Protein AF-0000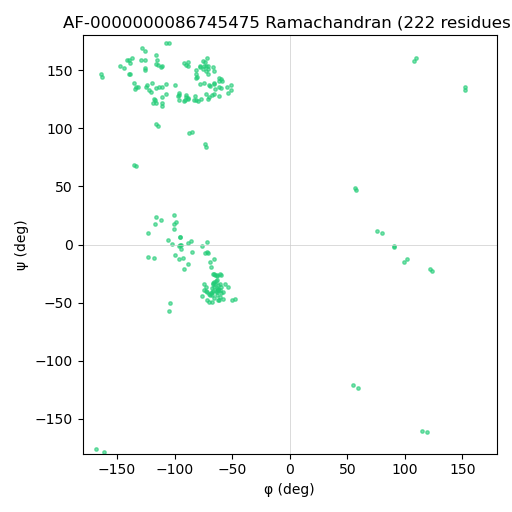000086745475 (afdb_homodimer)

Sequence (226 aa):
MAIFQRGDIVEACLNPVAGQELQGDKRPCLVISPYDFNKLGLTIIIPITQGGNYARFAGFAVTLMGTGTQTQGVLLANGIRSIDLNARQARKIEEAPTSVINEILAMVSSILEMAIFQRGDIVEACLNPVAGQELQGDKRPCLVISPYDFNKLGLTIIIPITQGGNYARFAGFAVTLMGTGTQTQGVLLANGIRSIDLNARQARKIEEAPTSVINEILAMVSSILE

InterPro domains:
  IPR003477 mRNA interferase PemK-like [PF02452] (5-111)
  IPR003477 mRNA interferase PemK-like [PTHR33988] (1-112)
  IPR011067 Plasmid maintenance toxin/Cell growth inhibitor [G3DSA:2.30.30.110] (4-112)

Radius of gyration: 16.24 Å; Cα contacts (8 Å, |Δi|>4): 527; chains: 2; bounding box: 36×47×37 Å

Organism: NCBI:txid471575

Nearest PDB structures (foldseek):
  1m1f-assembly1_A  TM=9.294E-01  e=1.805E-11  Escherichia coli
  1m1f-assembly1_B  TM=9.503E-01  e=3.388E-11  Escherichia coli
  2c06-assembly1_B  TM=8.508E-01  e=1.759E-09  Escherichia coli
  2c06-assembly1_A  TM=8.544E-01  e=7.793E-09  Escherichia coli
  5hkc-assembly1_B  TM=7.272E-01  e=1.769E-05  Mycobacterium tuberculosis CDC1551

Structure (mmCIF, N/CA/C/O backbone):
data_AF-0000000086745475-model_v1
#
loop_
_entity.id
_entity.type
_entity.pdbx_description
1 polymer 'Toxin ChpB'
#
loop_
_atom_site.group_PDB
_atom_site.id
_atom_site.type_symbol
_atom_site.label_atom_id
_atom_site.label_alt_id
_atom_site.label_comp_id
_atom_site.label_asym_id
_atom_site.label_entity_id
_atom_site.label_seq_id
_atom_site.pdbx_PDB_ins_code
_atom_site.Cartn_x
_atom_site.Cartn_y
_atom_site.Cartn_z
_atom_site.occupancy
_atom_site.B_iso_or_equiv
_atom_site.auth_seq_id
_atom_site.auth_comp_id
_atom_site.auth_asym_id
_atom_site.auth_atom_id
_atom_site.pdbx_PDB_model_num
ATOM 1 N N . MET A 1 1 ? -24.016 6.648 13.688 1 75.94 1 MET A N 1
ATOM 2 C CA . MET A 1 1 ? -22.578 6.559 13.398 1 75.94 1 MET A CA 1
ATOM 3 C C . MET A 1 1 ? -22.141 7.688 12.469 1 75.94 1 MET A C 1
ATOM 5 O O . MET A 1 1 ? -22.844 8.023 11.516 1 75.94 1 MET A O 1
ATOM 9 N N . ALA A 1 2 ? -21.125 8.406 12.945 1 88.88 2 ALA A N 1
ATOM 10 C CA . ALA A 1 2 ? -20.719 9.555 12.141 1 88.88 2 ALA A CA 1
ATOM 11 C C . ALA A 1 2 ? -20.25 9.117 10.75 1 88.88 2 ALA A C 1
ATOM 13 O O . ALA A 1 2 ? -19.672 8.039 10.594 1 88.88 2 ALA A O 1
ATOM 14 N N . ILE A 1 3 ? -20.625 10.016 9.828 1 96.44 3 ILE A N 1
ATOM 15 C CA . ILE A 1 3 ? -20.109 9.82 8.484 1 96.44 3 ILE A CA 1
ATOM 16 C C . ILE A 1 3 ? -19.109 10.922 8.148 1 96.44 3 ILE A C 1
ATOM 18 O O . ILE A 1 3 ? -19.469 12.102 8.102 1 96.44 3 ILE A O 1
ATOM 22 N N . PHE A 1 4 ? -17.922 10.453 7.887 1 98.19 4 PHE A N 1
ATOM 23 C CA . PHE A 1 4 ? -16.844 11.398 7.625 1 98.19 4 PHE A CA 1
ATOM 24 C C . PHE A 1 4 ? -16.781 11.758 6.145 1 98.19 4 PHE A C 1
ATOM 26 O O . PHE A 1 4 ? -17.266 11.008 5.301 1 98.19 4 PHE A O 1
ATOM 33 N N . GLN A 1 5 ? -16.219 13.008 5.922 1 97.88 5 GLN A N 1
ATOM 34 C CA . GLN A 1 5 ? -16.125 13.484 4.543 1 97.88 5 GLN A CA 1
ATOM 35 C C . GLN A 1 5 ? -14.672 13.617 4.102 1 97.88 5 GLN A C 1
ATOM 37 O O . GLN A 1 5 ? -13.781 13.836 4.93 1 97.88 5 GLN A O 1
ATOM 42 N N . ARG A 1 6 ? -14.562 13.508 2.785 1 98.81 6 ARG A N 1
ATOM 43 C CA . ARG A 1 6 ? -13.242 13.805 2.246 1 98.81 6 ARG A CA 1
ATOM 44 C C . ARG A 1 6 ? -12.734 15.148 2.748 1 98.81 6 ARG A C 1
ATOM 46 O O . ARG A 1 6 ? -13.453 16.156 2.705 1 98.81 6 ARG A O 1
ATOM 53 N N . GLY A 1 7 ? -11.516 15.156 3.182 1 98.88 7 GLY A N 1
ATOM 54 C CA . GLY A 1 7 ? -10.922 16.391 3.688 1 98.88 7 GLY A CA 1
ATOM 55 C C . GLY A 1 7 ? -10.945 16.484 5.203 1 98.88 7 GLY A C 1
ATOM 56 O O . GLY A 1 7 ? -10.25 17.312 5.789 1 98.88 7 GLY A O 1
ATOM 57 N N . ASP A 1 8 ? -11.742 15.633 5.871 1 98.88 8 ASP A N 1
ATOM 58 C CA . ASP A 1 8 ? -11.695 15.594 7.328 1 98.88 8 ASP A CA 1
ATOM 59 C C . ASP A 1 8 ? -10.344 15.078 7.82 1 98.88 8 ASP A C 1
ATOM 61 O O . ASP A 1 8 ? -9.836 14.07 7.312 1 98.88 8 ASP A O 1
ATOM 65 N N . ILE A 1 9 ? -9.766 15.82 8.727 1 98.88 9 ILE A N 1
ATOM 66 C CA . ILE A 1 9 ? -8.688 15.258 9.531 1 98.88 9 ILE A CA 1
ATOM 67 C C . ILE A 1 9 ? -9.266 14.664 10.812 1 98.88 9 ILE A C 1
ATOM 69 O O . ILE A 1 9 ? -9.945 15.344 11.57 1 98.88 9 ILE A O 1
ATOM 73 N N . VAL A 1 10 ? -8.969 13.414 10.984 1 98.81 10 VAL A N 1
ATOM 74 C CA . VAL A 1 10 ? -9.516 12.688 12.125 1 98.81 10 VAL A CA 1
ATOM 75 C C . VAL A 1 10 ? -8.375 12.055 12.922 1 98.81 10 VAL A C 1
ATOM 77 O O . VAL A 1 10 ? -7.289 11.812 12.391 1 98.81 10 VAL A O 1
ATOM 80 N N . GLU A 1 11 ? -8.656 11.906 14.242 1 98.44 11 GLU A N 1
ATOM 81 C CA . GLU A 1 11 ? -7.77 11.086 15.062 1 98.44 11 GLU A CA 1
ATOM 82 C C . GLU A 1 11 ? -8.312 9.672 15.211 1 98.44 11 GLU A C 1
ATOM 84 O O . GLU A 1 11 ? -9.477 9.484 15.562 1 98.44 11 GLU A O 1
ATOM 89 N N . ALA A 1 12 ? -7.496 8.727 14.914 1 97.94 12 ALA A N 1
ATOM 90 C CA . ALA A 1 12 ? -7.938 7.336 14.969 1 97.94 12 ALA A CA 1
ATOM 91 C C . ALA A 1 12 ? -6.816 6.426 15.469 1 97.94 12 ALA A C 1
ATOM 93 O O . ALA A 1 12 ? -5.637 6.734 15.289 1 97.94 12 ALA A O 1
ATOM 94 N N . CYS A 1 13 ? -7.273 5.305 16.109 1 98.31 13 CYS A N 1
ATOM 95 C CA . CYS A 1 13 ? -6.305 4.281 16.5 1 98.31 13 CYS A CA 1
ATOM 96 C C . CYS A 1 13 ? -5.969 3.379 15.312 1 98.31 13 CYS A C 1
ATOM 98 O O . CYS A 1 13 ? -6.859 2.758 14.734 1 98.31 13 CYS A O 1
ATOM 100 N N . LEU A 1 14 ? -4.684 3.305 15.016 1 97.5 14 LEU A N 1
ATOM 101 C CA . LEU A 1 14 ? -4.27 2.492 13.875 1 97.5 14 LEU A CA 1
ATOM 102 C C . LEU A 1 14 ? -3.697 1.156 14.344 1 97.5 14 LEU A C 1
ATOM 104 O O . LEU A 1 14 ? -3.41 0.28 13.523 1 97.5 14 LEU A O 1
ATOM 108 N N . ASN A 1 15 ? -3.656 0.909 15.609 1 96.81 15 ASN A N 1
ATOM 109 C CA . ASN A 1 15 ? -3.084 -0.308 16.172 1 96.81 15 ASN A CA 1
ATOM 110 C C . ASN A 1 15 ? -4.121 -1.423 16.281 1 96.81 15 ASN A C 1
ATOM 112 O O . ASN A 1 15 ? -5.32 -1.153 16.391 1 96.81 15 ASN A O 1
ATOM 116 N N . PRO A 1 16 ? -3.67 -2.619 16.328 1 96.12 16 PRO A N 1
ATOM 117 C CA . PRO A 1 16 ? -2.285 -3.041 16.109 1 96.12 16 PRO A CA 1
ATOM 118 C C . PRO A 1 16 ? -1.886 -3.008 14.633 1 96.12 16 PRO A C 1
ATOM 120 O O . PRO A 1 16 ? -2.752 -3.023 13.758 1 96.12 16 PRO A O 1
ATOM 123 N N . VAL A 1 17 ? -0.603 -2.838 14.312 1 95.75 17 VAL A N 1
ATOM 124 C CA . VAL A 1 17 ? -0.042 -2.887 12.969 1 95.75 17 VAL A CA 1
ATOM 125 C C . VAL A 1 17 ? 1.144 -3.85 12.938 1 95.75 17 VAL A C 1
ATOM 127 O O . VAL A 1 17 ? 1.572 -4.352 13.977 1 95.75 17 VAL A O 1
ATOM 130 N N . ALA A 1 18 ? 1.54 -4.105 11.828 1 97 18 ALA A N 1
ATOM 131 C CA . ALA A 1 18 ? 2.672 -5.008 11.641 1 97 18 ALA A CA 1
ATOM 132 C C . ALA A 1 18 ? 3.83 -4.305 10.938 1 97 18 ALA A C 1
ATOM 134 O O . ALA A 1 18 ? 3.619 -3.539 9.992 1 97 18 ALA A O 1
ATOM 135 N N . GLY A 1 19 ? 5.059 -4.594 11.422 1 96.06 19 GLY A N 1
ATOM 136 C CA . GLY A 1 19 ? 6.27 -4.133 10.758 1 96.06 19 GLY A CA 1
ATOM 137 C C . GLY A 1 19 ? 6.297 -2.631 10.539 1 96.06 19 GLY A C 1
ATOM 138 O O . GLY A 1 19 ? 6.121 -1.861 11.492 1 96.06 19 GLY A O 1
ATOM 139 N N . GLN A 1 20 ? 6.41 -2.256 9.297 1 94.31 20 GLN A N 1
ATOM 140 C CA . GLN A 1 20 ? 6.621 -0.853 8.953 1 94.31 20 GLN A CA 1
ATOM 141 C C . GLN A 1 20 ? 5.293 -0.12 8.797 1 94.31 20 GLN A C 1
ATOM 143 O O . GLN A 1 20 ? 5.262 1.041 8.383 1 94.31 20 GLN A O 1
ATOM 148 N N . GLU A 1 21 ? 4.207 -0.759 8.992 1 96.38 21 GLU A N 1
ATOM 149 C CA . GLU A 1 21 ? 2.91 -0.093 8.906 1 96.38 21 GLU A CA 1
ATOM 150 C C . GLU A 1 21 ? 2.811 1.061 9.898 1 96.38 21 GLU A C 1
ATOM 152 O O . GLU A 1 21 ? 3.316 0.967 11.016 1 96.38 21 GLU A O 1
ATOM 157 N N . LEU A 1 22 ? 2.221 2.084 9.477 1 94.06 22 LEU A N 1
ATOM 158 C CA . LEU A 1 22 ? 2.146 3.262 10.336 1 94.06 22 LEU A CA 1
ATOM 159 C C . LEU A 1 22 ? 1.206 3.021 11.508 1 94.06 22 LEU A C 1
ATOM 161 O O . LEU A 1 22 ? 0.041 2.666 11.312 1 94.06 22 LEU A O 1
ATOM 165 N N . GLN A 1 23 ? 1.712 3.219 12.633 1 94.56 23 GLN A N 1
ATOM 166 C CA . GLN A 1 23 ? 1.013 2.92 13.883 1 94.56 23 GLN A CA 1
ATOM 167 C C . GLN A 1 23 ? 0.524 4.195 14.562 1 94.56 23 GLN A C 1
ATOM 169 O O . GLN A 1 23 ? 0.822 5.301 14.102 1 94.56 23 GLN A O 1
ATOM 174 N N . GLY A 1 24 ? -0.215 3.988 15.609 1 95.69 24 GLY A N 1
ATOM 175 C CA . GLY A 1 24 ? -0.621 5.094 16.469 1 95.69 24 GLY A CA 1
ATOM 176 C C . GLY A 1 24 ? -1.934 4.844 17.188 1 95.69 24 GLY A C 1
ATOM 177 O O . GLY A 1 24 ? -2.908 4.402 16.562 1 95.69 24 GLY A O 1
ATOM 178 N N . ASP A 1 25 ? -1.942 5.148 18.406 1 95.94 25 ASP A N 1
ATOM 179 C CA . ASP A 1 25 ? -3.158 5.02 19.203 1 95.94 25 ASP A CA 1
ATOM 180 C C . ASP A 1 25 ? -4.156 6.125 18.875 1 95.94 25 ASP A C 1
ATOM 182 O O . ASP A 1 25 ? -5.363 5.891 18.844 1 95.94 25 ASP A O 1
ATOM 186 N N . LYS A 1 26 ? -3.611 7.254 18.688 1 96.25 26 LYS A N 1
ATOM 187 C CA . LYS A 1 26 ? -4.398 8.43 18.312 1 96.25 26 LYS A CA 1
ATOM 188 C C . LYS A 1 26 ? -3.729 9.195 17.188 1 96.25 26 LYS A C 1
ATOM 190 O O . LYS A 1 26 ? -3.377 10.367 17.344 1 96.25 26 LYS A O 1
ATOM 195 N N . ARG A 1 27 ? -3.701 8.594 16.047 1 97.31 27 ARG A N 1
ATOM 196 C CA . ARG A 1 27 ? -2.984 9.148 14.906 1 97.31 27 ARG A CA 1
ATOM 197 C C . ARG A 1 27 ? -3.893 10.055 14.078 1 97.31 27 ARG A C 1
ATOM 199 O O . ARG A 1 27 ? -4.992 9.648 13.688 1 97.31 27 ARG A O 1
ATOM 206 N N . PRO A 1 28 ? -3.461 11.281 13.828 1 98.38 28 PRO A N 1
ATOM 207 C CA . PRO A 1 28 ? -4.219 12.07 12.852 1 98.38 28 PRO A CA 1
ATOM 208 C C . PRO A 1 28 ? -4.137 11.492 11.445 1 98.38 28 PRO A C 1
ATOM 210 O O . PRO A 1 28 ? -3.068 11.047 11.016 1 98.38 28 PRO A O 1
ATOM 213 N N . CYS A 1 29 ? -5.23 11.477 10.773 1 98.81 29 CYS A N 1
ATOM 214 C CA . CYS A 1 29 ? -5.363 10.969 9.414 1 98.81 29 CYS A CA 1
ATOM 215 C C . CYS A 1 29 ? -6.258 11.883 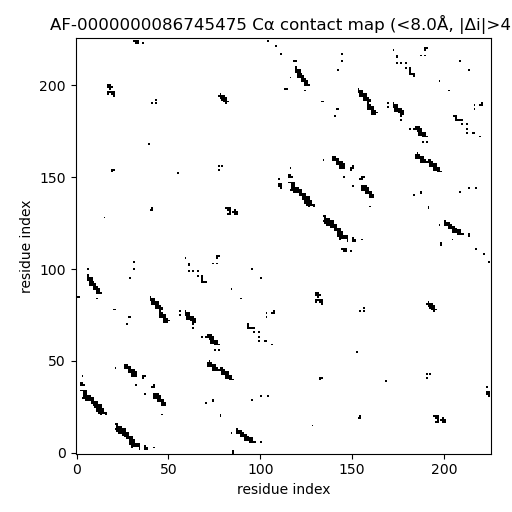8.578 1 98.81 29 CYS A C 1
ATOM 217 O O . CYS A 1 29 ? -7.191 12.492 9.102 1 98.81 29 CYS A O 1
ATOM 219 N N . LEU A 1 30 ? -5.953 11.969 7.352 1 98.94 30 LEU A N 1
ATOM 220 C CA . LEU A 1 30 ? -6.824 12.664 6.41 1 98.94 30 LEU A CA 1
ATOM 221 C C . LEU A 1 30 ? -7.742 11.68 5.688 1 98.94 30 LEU A C 1
ATOM 223 O O . LEU A 1 30 ? -7.27 10.703 5.109 1 98.94 30 LEU A O 1
ATOM 227 N N . VAL A 1 31 ? -8.969 11.938 5.797 1 98.94 31 VAL A N 1
ATOM 228 C CA . VAL A 1 31 ? -9.93 11.188 5 1 98.94 31 VAL A CA 1
ATOM 229 C C . VAL A 1 31 ? -9.844 11.617 3.537 1 98.94 31 VAL A C 1
ATOM 231 O O . VAL A 1 31 ? -10 12.797 3.221 1 98.94 31 VAL A O 1
ATOM 234 N N . ILE A 1 32 ? -9.727 10.586 2.627 1 98.94 32 ILE A N 1
ATOM 235 C CA . ILE A 1 32 ? -9.578 11.008 1.238 1 98.94 32 ILE A CA 1
ATOM 236 C C . ILE A 1 32 ? -10.688 10.391 0.391 1 98.94 32 ILE A C 1
ATOM 238 O O . ILE A 1 32 ? -10.867 10.758 -0.772 1 98.94 32 ILE A O 1
ATOM 242 N N . SER A 1 33 ? -11.438 9.461 0.937 1 98.69 33 SER A N 1
ATOM 243 C CA . SER A 1 33 ? -12.586 8.914 0.227 1 98.69 33 SER A CA 1
ATOM 244 C C . SER A 1 33 ? -13.805 9.828 0.36 1 98.69 33 SER A C 1
ATOM 246 O O . SER A 1 33 ? -13.969 10.508 1.375 1 98.69 33 SER A O 1
ATOM 248 N N . PRO A 1 34 ? -14.75 9.812 -0.773 1 98.31 34 PRO A N 1
ATOM 249 C CA . PRO A 1 34 ? -15.914 10.695 -0.735 1 98.31 34 PRO A CA 1
ATOM 250 C C . PRO A 1 34 ? -17 10.195 0.217 1 98.31 34 PRO A C 1
ATOM 252 O O . PRO A 1 34 ? -17.016 9.008 0.567 1 98.31 34 PRO A O 1
ATOM 255 N N . TYR A 1 35 ? -17.781 11.156 0.597 1 97.25 35 TYR A N 1
ATOM 256 C CA . TYR A 1 35 ? -18.875 10.922 1.536 1 97.25 35 TYR A CA 1
ATOM 257 C C . TYR A 1 35 ? -19.688 9.695 1.135 1 97.25 35 TYR A C 1
ATOM 259 O O . TYR A 1 35 ? -20 8.852 1.978 1 97.25 35 TYR A O 1
ATOM 267 N N . ASP A 1 36 ? -20.078 9.547 -0.163 1 95 36 ASP A N 1
ATOM 268 C CA . ASP A 1 36 ? -20.938 8.469 -0.626 1 95 36 ASP A CA 1
ATOM 269 C C . ASP A 1 36 ? -20.266 7.113 -0.465 1 95 36 ASP A C 1
ATOM 271 O O . ASP A 1 36 ? -20.938 6.098 -0.268 1 95 36 ASP A O 1
ATOM 275 N N . PHE A 1 37 ? -19.016 7.098 -0.482 1 96.38 37 PHE A N 1
ATOM 276 C CA . PHE A 1 37 ? -18.25 5.891 -0.169 1 96.38 37 PHE A CA 1
ATOM 277 C C . PHE A 1 37 ? -18.234 5.637 1.333 1 96.38 37 PHE A C 1
ATOM 279 O O . PHE A 1 37 ? -18.5 4.52 1.779 1 96.38 37 PHE A O 1
ATOM 286 N N . ASN A 1 38 ? -18.016 6.68 2.086 1 97.31 38 ASN A N 1
ATOM 287 C CA . ASN A 1 38 ? -17.797 6.578 3.525 1 97.31 38 ASN A CA 1
ATOM 288 C C . ASN A 1 38 ? -19.062 6.094 4.242 1 97.31 38 ASN A C 1
ATOM 290 O O . ASN A 1 38 ? -18.969 5.426 5.273 1 97.31 38 ASN A O 1
ATOM 294 N N . LYS A 1 39 ? -20.109 6.465 3.73 1 94.94 39 LYS A N 1
ATOM 295 C CA . LYS A 1 39 ? -21.359 6.121 4.387 1 94.94 39 LYS A CA 1
ATOM 296 C C . LYS A 1 39 ? -21.594 4.613 4.371 1 94.94 39 LYS A C 1
ATOM 298 O O . LYS A 1 39 ? -22.469 4.105 5.078 1 94.94 39 LYS A O 1
ATOM 303 N N . LEU A 1 40 ? -20.812 3.965 3.596 1 93.5 40 LEU A N 1
ATOM 304 C CA . LEU A 1 40 ? -20.969 2.516 3.52 1 93.5 40 LEU A CA 1
ATOM 305 C C . LEU A 1 40 ? -20.203 1.83 4.648 1 93.5 40 LEU A C 1
ATOM 307 O O . LEU A 1 40 ? -20.297 0.613 4.82 1 93.5 40 LEU A O 1
ATOM 311 N N . GLY A 1 41 ? -19.406 2.545 5.449 1 94.12 41 GLY A N 1
ATOM 312 C CA . GLY A 1 41 ? -18.891 1.997 6.695 1 94.12 41 GLY A CA 1
ATOM 313 C C . GLY A 1 41 ? -17.375 1.999 6.762 1 94.12 41 GLY A C 1
ATOM 314 O O . GLY A 1 41 ? -16.797 1.931 7.848 1 94.12 41 GLY A O 1
ATOM 315 N N . LEU A 1 42 ? -16.766 2.068 5.562 1 96.69 42 LEU A N 1
ATOM 316 C CA . LEU A 1 42 ? -15.32 2.189 5.512 1 96.69 42 LEU A CA 1
ATOM 317 C C . LEU A 1 42 ? -14.906 3.559 4.98 1 96.69 42 LEU A C 1
ATOM 319 O O . LEU A 1 42 ? -15.68 4.219 4.289 1 96.69 42 LEU A O 1
ATOM 323 N N . THR A 1 43 ? -13.703 3.971 5.422 1 98.5 43 THR A N 1
ATOM 324 C CA . THR A 1 43 ? -13.117 5.223 4.957 1 98.5 43 THR A CA 1
ATOM 325 C C . THR A 1 43 ? -11.656 5.023 4.566 1 98.5 43 THR A C 1
ATOM 327 O O . THR A 1 43 ? -10.906 4.336 5.27 1 98.5 43 THR A O 1
ATOM 330 N N . ILE A 1 44 ? -11.273 5.598 3.43 1 98.88 44 ILE A N 1
ATOM 331 C CA . ILE A 1 44 ? -9.867 5.57 3.037 1 98.88 44 ILE A CA 1
ATOM 332 C C . ILE A 1 44 ? -9.148 6.793 3.604 1 98.88 44 ILE A C 1
ATOM 334 O O . ILE A 1 44 ? -9.586 7.926 3.396 1 98.88 44 ILE A O 1
ATOM 338 N N . ILE A 1 45 ? -8.039 6.508 4.277 1 98.94 45 ILE A N 1
ATOM 339 C CA . ILE A 1 45 ? -7.348 7.59 4.973 1 98.94 45 ILE A CA 1
ATOM 340 C C . ILE A 1 45 ? -5.867 7.578 4.602 1 98.94 45 ILE A C 1
ATOM 342 O O . ILE A 1 45 ? -5.363 6.59 4.062 1 98.94 45 ILE A O 1
ATOM 346 N N . ILE A 1 46 ? -5.266 8.688 4.793 1 98.88 46 ILE A N 1
ATOM 347 C CA . ILE A 1 46 ? -3.818 8.852 4.785 1 98.88 46 ILE A CA 1
ATOM 348 C C . ILE A 1 46 ? -3.338 9.305 6.16 1 98.88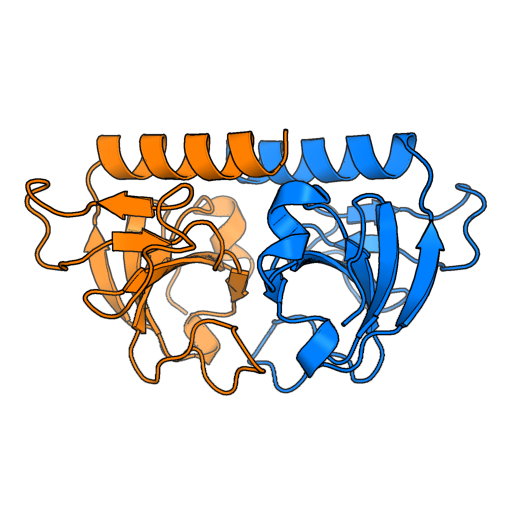 46 ILE A C 1
ATOM 350 O O . ILE A 1 46 ? -3.783 10.336 6.672 1 98.88 46 ILE A O 1
ATOM 354 N N . PRO A 1 47 ? -2.396 8.578 6.82 1 98.19 47 PRO A N 1
ATOM 355 C CA . PRO A 1 47 ? -1.9 9 8.133 1 98.19 47 PRO A CA 1
ATOM 356 C C . PRO A 1 47 ? -1.013 10.242 8.062 1 98.19 47 PRO A C 1
ATOM 358 O O . PRO A 1 47 ? -0.378 10.492 7.031 1 98.19 47 PRO A O 1
ATOM 361 N N . ILE A 1 48 ? -1.101 11.023 9.07 1 97.31 48 ILE A N 1
ATOM 362 C CA . ILE A 1 48 ? -0.253 12.203 9.234 1 97.31 48 ILE A CA 1
ATOM 363 C C . ILE A 1 48 ? 0.773 11.945 10.336 1 97.31 48 ILE A C 1
ATOM 365 O O . ILE A 1 48 ? 0.428 11.453 11.414 1 97.31 48 ILE A O 1
ATOM 369 N N . THR A 1 49 ? 2.012 12.164 10.141 1 93.75 49 THR A N 1
ATOM 370 C CA . THR A 1 49 ? 3.068 11.984 11.133 1 93.75 49 THR A CA 1
ATOM 371 C C . THR A 1 49 ? 3.836 13.289 11.344 1 93.75 49 THR A C 1
ATOM 373 O O . THR A 1 49 ? 3.936 14.109 10.43 1 93.75 49 THR A O 1
ATOM 376 N N . GLN A 1 50 ? 4.098 13.719 12.406 1 84.5 50 GLN A N 1
ATOM 377 C CA . GLN A 1 50 ? 4.887 14.898 12.742 1 84.5 50 GLN A CA 1
ATOM 378 C C . GLN A 1 50 ? 6.355 14.539 12.945 1 84.5 50 GLN A C 1
ATOM 380 O O . GLN A 1 50 ? 7.219 15.422 12.984 1 84.5 50 GLN A O 1
ATOM 385 N N . GLY A 1 51 ? 6.438 13.312 13.195 1 68.56 51 GLY A N 1
ATOM 386 C CA . GLY A 1 51 ? 7.797 12.938 13.555 1 68.56 51 GLY A CA 1
ATOM 387 C C . GLY A 1 51 ? 8.25 11.641 12.898 1 68.56 51 GLY A C 1
ATOM 388 O O . GLY A 1 51 ? 7.516 11.062 12.094 1 68.56 51 GLY A O 1
ATOM 389 N N . GLY A 1 52 ? 9.438 11.555 12.891 1 62.19 52 GLY A N 1
ATOM 390 C CA . GLY A 1 52 ? 10.109 10.336 12.469 1 62.19 52 GLY A CA 1
ATOM 391 C C . GLY A 1 52 ? 10.789 10.469 11.125 1 62.19 52 GLY A C 1
ATOM 392 O O . GLY A 1 52 ? 10.641 11.477 10.438 1 62.19 52 GLY A O 1
ATOM 393 N N . ASN A 1 53 ? 11.727 9.602 10.945 1 62.19 53 ASN A N 1
ATOM 394 C CA . ASN A 1 53 ? 12.477 9.531 9.695 1 62.19 53 ASN A CA 1
ATOM 395 C C . ASN A 1 53 ? 11.633 8.93 8.57 1 62.19 53 ASN A C 1
ATOM 397 O O . ASN A 1 53 ? 11.422 7.719 8.516 1 62.19 53 ASN A O 1
ATOM 401 N N . TYR A 1 54 ? 10.914 10.062 8.008 1 69.69 54 TYR A N 1
ATOM 402 C CA . TYR A 1 54 ? 10.195 9.586 6.828 1 69.69 54 TYR A CA 1
ATOM 403 C C . TYR A 1 54 ? 10.938 9.961 5.547 1 69.69 54 TYR A C 1
ATOM 405 O O . TYR A 1 54 ? 10.336 10.031 4.473 1 69.69 54 TYR A O 1
ATOM 413 N N . ALA A 1 55 ? 12.148 10.102 5.75 1 70.69 55 ALA A N 1
ATOM 414 C CA . ALA A 1 55 ? 12.953 10.484 4.598 1 70.69 55 ALA A CA 1
ATOM 415 C C . ALA A 1 55 ? 12.852 9.445 3.484 1 70.69 55 ALA A C 1
ATOM 417 O O . ALA A 1 55 ? 12.812 9.797 2.303 1 70.69 55 ALA A O 1
ATOM 418 N N . ARG A 1 56 ? 12.789 8.375 3.975 1 72.38 56 ARG A N 1
ATOM 419 C CA . ARG A 1 56 ? 12.75 7.316 2.967 1 72.38 56 ARG A CA 1
ATOM 420 C C . ARG A 1 56 ? 11.438 7.348 2.193 1 72.38 56 ARG A C 1
ATOM 422 O O . ARG A 1 56 ? 11.336 6.777 1.104 1 72.38 56 ARG A O 1
ATOM 429 N N . PHE A 1 57 ? 10.453 8.023 2.848 1 79.5 57 PHE A N 1
ATOM 430 C CA . PHE A 1 57 ? 9.148 8.078 2.207 1 79.5 57 PHE A CA 1
ATOM 431 C C . PHE A 1 57 ? 8.828 9.5 1.754 1 79.5 57 PHE A C 1
ATOM 433 O O . PHE A 1 57 ? 7.656 9.836 1.551 1 79.5 57 PHE A O 1
ATOM 440 N N . ALA A 1 58 ? 9.93 10.336 1.604 1 77.88 58 ALA A N 1
ATOM 441 C CA . ALA A 1 58 ? 9.75 11.742 1.25 1 77.88 58 ALA A CA 1
ATOM 442 C C . ALA A 1 58 ? 9.039 11.883 -0.095 1 77.88 58 ALA A C 1
ATOM 444 O O . ALA A 1 58 ? 8.281 12.828 -0.31 1 77.88 58 ALA A O 1
ATOM 445 N N . GLY A 1 59 ? 9.219 10.867 -0.879 1 89.25 59 GLY A N 1
ATOM 446 C CA . GLY A 1 59 ? 8.602 10.922 -2.195 1 89.25 59 GLY A CA 1
ATOM 447 C C . GLY A 1 59 ? 7.105 10.664 -2.162 1 89.25 59 GLY A C 1
ATOM 448 O O . GLY A 1 59 ? 6.418 10.852 -3.168 1 89.25 59 GLY A O 1
ATOM 449 N N . PHE A 1 60 ? 6.633 10.422 -0.974 1 93.62 60 PHE A N 1
ATOM 450 C CA . PHE A 1 60 ? 5.215 10.117 -0.82 1 93.62 60 PHE A CA 1
ATOM 451 C C . PHE A 1 60 ? 4.559 11.094 0.151 1 93.62 60 PHE A C 1
ATOM 453 O O . PHE A 1 60 ? 3.438 10.859 0.607 1 93.62 60 PHE A O 1
ATOM 460 N N . ALA A 1 61 ? 5.34 12.156 0.516 1 94 61 ALA A N 1
ATOM 461 C CA . ALA A 1 61 ? 4.898 13.031 1.598 1 94 61 ALA A CA 1
ATOM 462 C C . ALA A 1 61 ? 4.262 14.305 1.047 1 94 61 ALA A C 1
ATOM 464 O O . ALA A 1 61 ? 4.727 14.859 0.046 1 94 61 ALA A O 1
ATOM 465 N N . VAL A 1 62 ? 3.121 14.75 1.631 1 96.56 62 VAL A N 1
ATOM 466 C CA . VAL A 1 62 ? 2.539 16.078 1.445 1 96.56 62 VAL A CA 1
ATOM 467 C C . VAL A 1 62 ? 2.541 16.828 2.773 1 96.56 62 VAL A C 1
ATOM 469 O O . VAL A 1 62 ? 1.958 16.375 3.758 1 96.56 62 VAL A O 1
ATOM 472 N N . THR A 1 63 ? 3.186 17.938 2.752 1 94.5 63 THR A N 1
ATOM 473 C CA . THR A 1 63 ? 3.379 18.672 4 1 94.5 63 THR A CA 1
ATOM 474 C C . THR A 1 63 ? 2.131 19.469 4.359 1 94.5 63 THR A C 1
ATOM 476 O O . THR A 1 63 ? 1.457 20.016 3.475 1 94.5 63 THR A O 1
ATOM 479 N N . LEU A 1 64 ? 1.867 19.531 5.68 1 97.19 64 LEU A N 1
ATOM 480 C CA . LEU A 1 64 ? 0.812 20.406 6.18 1 97.19 64 LEU A CA 1
ATOM 481 C C . LEU A 1 64 ? 1.384 21.75 6.609 1 97.19 64 LEU A C 1
ATOM 483 O O . LEU A 1 64 ? 0.635 22.656 6.992 1 97.19 64 LEU A O 1
ATOM 487 N N . MET A 1 65 ? 2.703 21.797 6.504 1 93.19 65 MET A N 1
ATOM 488 C CA . MET A 1 65 ? 3.332 23.047 6.918 1 93.19 65 MET A CA 1
ATOM 489 C C . MET A 1 65 ? 2.85 24.219 6.055 1 93.19 65 MET A C 1
ATOM 491 O O . MET A 1 65 ? 2.836 24.109 4.828 1 93.19 65 MET A O 1
ATOM 495 N N . GLY A 1 66 ? 2.416 25.219 6.785 1 94.94 66 GLY A N 1
ATOM 496 C CA . GLY A 1 66 ? 2.033 26.438 6.098 1 94.94 66 GLY A CA 1
ATOM 497 C C . GLY A 1 66 ? 0.643 26.375 5.492 1 94.94 66 GLY A C 1
ATOM 498 O O . GLY A 1 66 ? 0.256 27.25 4.715 1 94.94 66 GLY A O 1
ATOM 499 N N . THR A 1 67 ? -0.05 25.375 5.824 1 97.06 67 THR A N 1
ATOM 500 C CA . THR A 1 67 ? -1.366 25.234 5.215 1 97.06 67 THR A CA 1
ATOM 501 C C . THR A 1 67 ? -2.443 25.875 6.086 1 97.06 67 THR A C 1
ATOM 503 O O . THR A 1 67 ? -3.576 26.062 5.641 1 97.06 67 THR A O 1
ATOM 506 N N . GLY A 1 68 ? -2.049 26.203 7.281 1 96.88 68 GLY A N 1
ATOM 507 C CA . GLY A 1 68 ? -2.996 26.812 8.195 1 96.88 68 GLY A CA 1
ATOM 508 C C . GLY A 1 68 ? -3.738 25.797 9.047 1 96.88 68 GLY A C 1
ATOM 509 O O . GLY A 1 68 ? -4.555 26.172 9.898 1 96.88 68 GLY A O 1
ATOM 510 N N . THR A 1 69 ? -3.521 24.547 8.891 1 97.69 69 THR A N 1
ATOM 511 C CA . THR A 1 69 ? -4.156 23.531 9.719 1 97.69 69 THR A CA 1
ATOM 512 C C . THR A 1 69 ? -3.592 23.547 11.141 1 97.69 69 THR A C 1
ATOM 514 O O . THR A 1 69 ? -2.434 23.922 11.344 1 97.69 69 THR A O 1
ATOM 517 N N . GLN A 1 70 ? -4.414 23.172 11.984 1 97.06 70 GLN A N 1
ATOM 518 C CA . GLN A 1 70 ? -3.949 22.938 13.352 1 97.06 70 GLN A CA 1
ATOM 519 C C . GLN A 1 70 ? -3.018 21.734 13.414 1 97.06 70 GLN A C 1
ATOM 521 O O . GLN A 1 70 ? -1.969 21.781 14.062 1 97.06 70 GLN A O 1
ATOM 526 N N . THR A 1 71 ? -3.559 20.734 12.812 1 97.31 71 THR A N 1
ATOM 527 C CA . THR A 1 71 ? -2.713 19.547 12.711 1 97.31 71 THR A CA 1
ATOM 528 C C . THR A 1 71 ? -1.428 19.875 11.953 1 97.31 71 THR A C 1
ATOM 530 O O . THR A 1 71 ? -1.462 20.547 10.922 1 97.31 71 THR A O 1
ATOM 533 N N . GLN A 1 72 ? -0.267 19.375 12.555 1 94.88 72 GLN A N 1
ATOM 534 C CA . GLN A 1 72 ? 1.03 19.578 11.914 1 94.88 72 GLN A CA 1
ATOM 535 C C . GLN A 1 72 ? 1.643 18.234 11.492 1 94.88 72 GLN A C 1
ATOM 537 O O . GLN A 1 72 ? 1.237 17.188 11.977 1 94.88 72 GLN A O 1
ATOM 542 N N . GLY A 1 73 ? 2.555 18.453 10.523 1 94.69 73 GLY A N 1
ATOM 543 C CA . GLY A 1 73 ? 3.256 17.281 10.039 1 94.69 73 GLY A CA 1
ATOM 544 C C . GLY A 1 73 ? 3.043 17.016 8.562 1 94.69 73 GLY A C 1
ATOM 545 O O . GLY A 1 73 ? 2.859 17.953 7.781 1 94.69 73 GLY A O 1
ATOM 546 N N . VAL A 1 74 ? 3.35 15.766 8.219 1 96 74 VAL A N 1
ATOM 547 C CA . VAL A 1 74 ? 3.258 15.406 6.809 1 96 74 VAL A CA 1
ATOM 548 C C . VAL A 1 74 ? 2.334 14.203 6.641 1 96 74 VAL A C 1
ATOM 550 O O . VAL A 1 74 ? 2.34 13.289 7.469 1 96 74 VAL A O 1
ATOM 553 N N . LEU A 1 75 ? 1.486 14.344 5.578 1 97.62 75 LEU A N 1
ATOM 554 C CA . LEU A 1 75 ? 0.768 13.164 5.109 1 97.62 75 LEU A CA 1
ATOM 555 C C . LEU A 1 75 ? 1.72 12.18 4.434 1 97.62 75 LEU A C 1
ATOM 557 O O . LEU A 1 75 ? 2.596 12.586 3.668 1 97.62 75 LEU A O 1
ATOM 561 N N . LEU A 1 76 ? 1.525 10.938 4.742 1 97.19 76 LEU A N 1
ATOM 562 C CA . LEU A 1 76 ? 2.293 9.898 4.066 1 97.19 76 LEU A CA 1
ATOM 563 C C . LEU A 1 76 ? 1.377 8.992 3.25 1 97.19 76 LEU A C 1
ATOM 565 O O . LEU A 1 76 ? 0.749 8.078 3.795 1 97.19 76 LEU A O 1
ATOM 569 N N . ALA A 1 77 ? 1.427 9.227 1.919 1 97.88 77 ALA A N 1
ATOM 570 C CA . ALA A 1 77 ? 0.543 8.523 0.994 1 97.88 77 ALA A CA 1
ATOM 571 C C . ALA A 1 77 ? 0.817 7.02 1.011 1 97.88 77 ALA A C 1
ATOM 573 O O . ALA A 1 77 ? -0.08 6.215 0.745 1 97.88 77 ALA A O 1
ATOM 574 N N . ASN A 1 78 ? 2.029 6.699 1.351 1 96.69 78 ASN A N 1
ATOM 575 C CA . ASN A 1 78 ? 2.381 5.281 1.35 1 96.69 78 ASN A CA 1
ATOM 576 C C . ASN A 1 78 ? 1.705 4.535 2.498 1 96.69 78 ASN A C 1
ATOM 578 O O . ASN A 1 78 ? 1.726 3.305 2.541 1 96.69 78 ASN A O 1
ATOM 582 N N . GLY A 1 79 ? 1.034 5.176 3.414 1 97.62 79 GLY A N 1
ATOM 583 C CA . GLY A 1 79 ? 0.306 4.566 4.516 1 97.62 79 GLY A CA 1
ATOM 584 C C . GLY A 1 79 ? -1.188 4.48 4.266 1 97.62 79 GLY A C 1
ATOM 585 O O . GLY A 1 79 ? -1.969 4.289 5.199 1 97.62 79 GLY A O 1
ATOM 586 N N . ILE A 1 80 ? -1.625 4.699 3.043 1 98.88 80 ILE A N 1
ATOM 587 C CA . ILE A 1 80 ? -3.037 4.691 2.674 1 98.88 80 ILE A CA 1
ATOM 588 C C . ILE A 1 80 ? -3.697 3.414 3.184 1 98.88 80 ILE A C 1
ATOM 590 O O . ILE A 1 80 ? -3.148 2.32 3.027 1 98.88 80 ILE A O 1
ATOM 594 N N . ARG A 1 81 ? -4.863 3.539 3.715 1 98.38 81 ARG A N 1
ATOM 595 C CA . ARG A 1 81 ? -5.574 2.324 4.098 1 98.38 81 ARG A CA 1
ATOM 596 C C . ARG A 1 81 ? -7.055 2.605 4.332 1 98.38 81 ARG A C 1
ATOM 598 O O . ARG A 1 81 ? -7.418 3.686 4.801 1 98.38 81 ARG A O 1
ATOM 605 N N . SER A 1 82 ? -7.898 1.661 4.023 1 98.62 82 SER A N 1
ATOM 606 C CA . SER A 1 82 ? -9.328 1.65 4.336 1 98.62 82 SER A CA 1
ATOM 607 C C . SER A 1 82 ? -9.578 1.152 5.754 1 98.62 82 SER A C 1
ATOM 609 O O . SER A 1 82 ? -9.148 0.056 6.117 1 98.62 82 SER A O 1
ATOM 611 N N . ILE A 1 83 ? -10.273 1.975 6.535 1 98.38 83 ILE A N 1
ATOM 612 C CA . ILE A 1 83 ? -10.516 1.558 7.914 1 98.38 83 ILE A CA 1
ATOM 613 C C . ILE A 1 83 ? -11.938 1.921 8.328 1 98.38 83 ILE A C 1
ATOM 615 O O . ILE A 1 83 ? -12.578 2.756 7.688 1 98.38 83 ILE A O 1
ATOM 619 N N . ASP A 1 84 ? -12.391 1.209 9.367 1 98.06 84 ASP A N 1
ATOM 620 C CA . ASP A 1 84 ? -13.656 1.549 10.008 1 98.06 84 ASP A CA 1
ATOM 621 C C . ASP A 1 84 ? -13.453 2.592 11.102 1 98.06 84 ASP A C 1
ATOM 623 O O . ASP A 1 84 ? -13.172 2.244 12.25 1 98.06 84 ASP A O 1
ATOM 627 N N . LEU A 1 85 ? -13.664 3.809 10.734 1 98.31 85 LEU A N 1
ATOM 628 C CA . LEU A 1 85 ? -13.383 4.902 11.656 1 98.31 85 LEU A CA 1
ATOM 629 C C . LEU A 1 85 ? -14.312 4.855 12.859 1 98.31 85 LEU A C 1
ATOM 631 O O . LEU A 1 85 ? -13.914 5.219 13.969 1 98.31 85 LEU A O 1
ATOM 635 N N . ASN A 1 86 ? -15.508 4.387 12.625 1 97.75 86 ASN A N 1
ATOM 636 C CA . ASN A 1 86 ? -16.438 4.285 13.75 1 97.75 86 ASN A CA 1
ATOM 637 C C . ASN A 1 86 ? -16 3.193 14.734 1 97.75 86 ASN A C 1
ATOM 639 O O . ASN A 1 86 ? -15.992 3.414 15.945 1 97.75 86 ASN A O 1
ATOM 643 N N . ALA A 1 87 ? -15.617 2.127 14.219 1 97.69 87 ALA A N 1
ATOM 644 C CA . ALA A 1 87 ? -15.148 1.037 15.078 1 97.69 87 ALA A CA 1
ATOM 645 C C . ALA A 1 87 ? -13.859 1.418 15.797 1 97.69 87 ALA A C 1
ATOM 647 O O . ALA A 1 87 ? -13.586 0.937 16.891 1 97.69 87 ALA A O 1
ATOM 648 N N . ARG A 1 88 ? -13.172 2.281 15.211 1 97.38 88 ARG A N 1
ATOM 649 C CA . ARG A 1 88 ? -11.914 2.715 15.805 1 97.38 88 ARG A CA 1
ATOM 650 C C . ARG A 1 88 ? -12.102 3.984 16.625 1 97.38 88 ARG A C 1
ATOM 652 O O . ARG A 1 88 ? -11.125 4.637 17 1 97.38 88 ARG A O 1
ATOM 659 N N . GLN A 1 89 ? -13.297 4.383 16.766 1 95.75 89 GLN A N 1
ATOM 660 C CA . GLN A 1 89 ? -13.68 5.496 17.625 1 95.75 89 GLN A CA 1
ATOM 661 C C . GLN A 1 89 ? -12.945 6.773 17.234 1 95.75 89 GLN A C 1
ATOM 663 O O . GLN A 1 89 ? -12.398 7.473 18.094 1 95.75 89 GLN A O 1
ATOM 668 N N . ALA A 1 90 ? -12.992 6.949 15.977 1 98.19 90 ALA A N 1
ATOM 669 C CA . ALA A 1 90 ? -12.305 8.117 15.445 1 98.19 90 ALA A CA 1
ATOM 670 C C . ALA A 1 90 ? -13.062 9.398 15.789 1 98.19 90 ALA A C 1
ATOM 672 O O . ALA A 1 90 ? -14.281 9.383 15.953 1 98.19 90 ALA A O 1
ATOM 673 N N . ARG A 1 91 ? -12.305 10.508 15.859 1 97.94 91 ARG A N 1
ATOM 674 C CA . ARG A 1 91 ? -12.859 11.836 16.094 1 97.94 91 ARG A CA 1
ATOM 675 C C . ARG A 1 91 ? -12.32 12.852 15.102 1 97.94 91 ARG A C 1
ATOM 677 O O . ARG A 1 91 ? -11.109 12.914 14.859 1 97.94 91 ARG A O 1
ATOM 684 N N . LYS A 1 92 ? -13.203 13.617 14.633 1 98.25 92 LYS A N 1
ATOM 685 C CA . LYS A 1 92 ? -12.781 14.656 13.703 1 98.25 92 LYS A CA 1
ATOM 686 C C . LYS A 1 92 ? -12.078 15.797 14.438 1 98.25 92 LYS A C 1
ATOM 688 O O . LYS A 1 92 ? -12.547 16.25 15.484 1 98.25 92 LYS A O 1
ATOM 693 N N . ILE A 1 93 ? -11.062 16.219 13.82 1 98.44 93 ILE A N 1
ATOM 694 C CA . ILE A 1 93 ? -10.281 17.328 14.375 1 98.44 93 ILE A CA 1
ATOM 695 C C . ILE A 1 93 ? -10.57 18.609 13.594 1 98.44 93 ILE A C 1
ATOM 697 O O . ILE A 1 93 ? -10.93 19.625 14.18 1 98.44 93 ILE A O 1
ATOM 701 N N . GLU A 1 94 ? -10.352 18.531 12.367 1 98.75 94 GLU A N 1
ATOM 702 C CA . GLU A 1 94 ? -10.539 19.672 11.469 1 98.75 94 GLU A CA 1
ATOM 703 C C . GLU A 1 94 ? -10.656 19.219 10.016 1 98.75 94 GLU A C 1
ATOM 705 O O . GLU A 1 94 ? -10.781 18.031 9.742 1 98.75 94 GLU A O 1
ATOM 710 N N . GLU A 1 95 ? -10.797 20.266 9.125 1 98.69 95 GLU A N 1
ATOM 711 C CA . GLU A 1 95 ? -10.828 20 7.691 1 98.69 95 GLU A CA 1
ATOM 712 C C . GLU A 1 95 ? -9.57 20.531 7 1 98.69 95 GLU A C 1
ATOM 714 O O . GLU A 1 95 ? -9.117 21.641 7.293 1 98.69 95 GLU A O 1
ATOM 719 N N . ALA A 1 96 ? -9.055 19.75 6.176 1 98.75 96 ALA A N 1
ATOM 720 C CA . ALA A 1 96 ? -7.875 20.156 5.418 1 98.75 96 ALA A CA 1
ATOM 721 C C . ALA A 1 96 ? -8.258 21.094 4.273 1 98.75 96 ALA A C 1
ATOM 723 O O . ALA A 1 96 ? -9.367 21 3.742 1 98.75 96 ALA A O 1
ATOM 724 N N . PRO A 1 97 ? -7.332 21.938 3.865 1 98.5 97 PRO A N 1
ATOM 725 C CA . PRO A 1 97 ? -7.586 22.75 2.666 1 98.5 97 PRO A CA 1
ATOM 726 C C . PRO A 1 97 ? -7.66 21.906 1.396 1 98.5 97 PRO A C 1
ATOM 728 O O . PRO A 1 97 ? -7 20.875 1.296 1 98.5 97 PRO A O 1
ATOM 731 N N . THR A 1 98 ? -8.391 22.406 0.449 1 98.31 98 THR A N 1
ATOM 732 C CA . THR A 1 98 ? -8.617 21.688 -0.808 1 98.31 98 THR A CA 1
ATOM 733 C C . THR A 1 98 ? -7.293 21.438 -1.528 1 98.31 98 THR A C 1
ATOM 735 O O . THR A 1 98 ? -7.129 20.406 -2.18 1 98.31 98 THR A O 1
ATOM 738 N N . SER A 1 99 ? -6.348 22.391 -1.399 1 98.44 99 SER A N 1
ATOM 739 C CA . SER A 1 99 ? -5.059 22.219 -2.064 1 98.44 99 SER A CA 1
ATOM 740 C C . SER A 1 99 ? -4.324 21 -1.541 1 98.44 99 SER A C 1
ATOM 742 O O . SER A 1 99 ? -3.686 20.266 -2.311 1 98.44 99 SER A O 1
ATOM 744 N N . VAL A 1 100 ? -4.496 20.75 -0.257 1 98.75 100 VAL A N 1
ATOM 745 C CA . VAL A 1 100 ? -3.857 19.594 0.352 1 98.75 100 VAL A CA 1
ATOM 746 C C . VAL A 1 100 ? -4.543 18.312 -0.126 1 98.75 100 VAL A C 1
ATOM 748 O O . VAL A 1 100 ? -3.879 17.344 -0.487 1 98.75 100 VAL A O 1
ATOM 751 N N . ILE A 1 101 ? -5.781 18.375 -0.192 1 98.81 101 ILE A N 1
ATOM 752 C CA . ILE A 1 101 ? -6.566 17.219 -0.618 1 98.81 101 ILE A CA 1
ATOM 753 C C . ILE A 1 101 ? -6.211 16.844 -2.057 1 98.81 101 ILE A C 1
ATOM 755 O O . ILE A 1 101 ? -5.934 15.688 -2.357 1 98.81 101 ILE A O 1
ATOM 759 N N . ASN A 1 102 ? -6.18 17.844 -2.914 1 98.62 102 ASN A N 1
ATOM 760 C CA . ASN A 1 102 ? -5.855 17.609 -4.316 1 98.62 102 ASN A CA 1
ATOM 761 C C . ASN A 1 102 ? -4.441 17.062 -4.48 1 98.62 102 ASN A C 1
ATOM 763 O O . ASN A 1 102 ? -4.207 16.156 -5.297 1 98.62 102 ASN A O 1
ATOM 767 N N . GLU A 1 103 ? -3.578 17.609 -3.662 1 98.56 103 GLU A N 1
ATOM 768 C CA . GLU A 1 103 ? -2.188 17.188 -3.771 1 98.56 103 GLU A CA 1
ATOM 769 C C . GLU A 1 103 ? -2.018 15.727 -3.342 1 98.56 103 GLU A C 1
ATOM 771 O O . GLU A 1 103 ? -1.333 14.953 -4.012 1 98.56 103 GLU A O 1
ATOM 776 N N . ILE A 1 104 ? -2.705 15.352 -2.293 1 98.81 104 ILE A N 1
ATOM 777 C CA . ILE A 1 104 ? -2.527 13.992 -1.791 1 98.81 104 ILE A CA 1
ATOM 778 C C . ILE A 1 104 ? -3.229 13 -2.721 1 98.81 104 ILE A C 1
ATOM 780 O O . ILE A 1 104 ? -2.742 11.891 -2.932 1 98.81 104 ILE A O 1
ATOM 784 N N . LEU A 1 105 ? -4.332 13.406 -3.293 1 98.75 105 LEU A N 1
ATOM 785 C CA . LEU A 1 105 ? -5.008 12.523 -4.242 1 98.75 105 LEU A CA 1
ATOM 786 C C . LEU A 1 105 ? -4.156 12.328 -5.492 1 98.75 105 LEU A C 1
ATOM 788 O O . LEU A 1 105 ? -4.078 11.211 -6.02 1 98.75 105 LEU A O 1
ATOM 792 N N . ALA A 1 106 ? -3.531 13.367 -5.941 1 98.38 106 ALA A N 1
ATOM 793 C CA . ALA A 1 106 ? -2.633 13.258 -7.09 1 98.38 106 ALA A CA 1
ATOM 794 C C . ALA A 1 106 ? -1.439 12.359 -6.77 1 98.38 106 ALA A C 1
ATOM 796 O O . ALA A 1 106 ? -0.991 11.586 -7.617 1 98.38 106 ALA A O 1
ATOM 797 N N . MET A 1 107 ? -0.967 12.547 -5.535 1 97.94 107 MET A N 1
ATOM 798 C CA . MET A 1 107 ? 0.165 11.727 -5.113 1 97.94 107 MET A CA 1
ATOM 799 C C . MET A 1 107 ? -0.215 10.242 -5.086 1 97.94 107 MET A C 1
ATOM 801 O O . MET A 1 107 ? 0.537 9.398 -5.574 1 97.94 107 MET A O 1
ATOM 805 N N . VAL A 1 108 ? -1.374 9.852 -4.57 1 98.44 108 VAL A N 1
ATOM 806 C CA . VAL A 1 108 ? -1.857 8.477 -4.547 1 98.44 108 VAL A CA 1
ATOM 807 C C . VAL A 1 108 ? -2 7.953 -5.973 1 98.44 108 VAL A C 1
ATOM 809 O O . VAL A 1 108 ? -1.577 6.832 -6.273 1 98.44 108 VAL A O 1
ATOM 812 N N . SER A 1 109 ? -2.6 8.82 -6.828 1 98.06 109 SER A N 1
ATOM 813 C CA . SER A 1 109 ? -2.764 8.43 -8.227 1 98.06 109 SER A CA 1
ATOM 814 C C . SER A 1 109 ? -1.416 8.148 -8.883 1 98.06 109 SER A C 1
ATOM 816 O O . SER A 1 109 ? -1.273 7.172 -9.625 1 98.06 109 SER A O 1
ATOM 818 N N . SER A 1 110 ? -0.37 9.008 -8.594 1 97.06 110 SER A N 1
ATOM 819 C CA . SER A 1 110 ? 0.958 8.859 -9.172 1 97.06 110 SER A CA 1
ATOM 820 C C . SER A 1 110 ? 1.626 7.57 -8.703 1 97.06 110 SER A C 1
ATOM 822 O O . SER A 1 110 ? 2.334 6.914 -9.469 1 97.06 110 SER A O 1
ATOM 824 N N . ILE A 1 111 ? 1.351 7.16 -7.445 1 97.38 111 ILE A N 1
ATOM 825 C CA . ILE A 1 111 ? 1.928 5.934 -6.906 1 97.38 111 ILE A CA 1
ATOM 826 C C . ILE A 1 111 ? 1.385 4.727 -7.672 1 97.38 111 ILE A C 1
ATOM 828 O O . ILE A 1 111 ? 2.131 3.797 -7.984 1 97.38 111 ILE A O 1
ATOM 832 N N . LEU A 1 112 ? 0.125 4.789 -8.047 1 97.81 112 LEU A N 1
ATOM 833 C CA . LEU A 1 112 ? -0.544 3.615 -8.602 1 97.81 112 LEU A CA 1
ATOM 834 C C . LEU A 1 112 ? -0.517 3.637 -10.125 1 97.81 112 LEU A C 1
ATOM 836 O O . LEU A 1 112 ? -1.076 2.75 -10.773 1 97.81 112 LEU A O 1
ATOM 840 N N . GLU A 1 113 ? 0.071 4.719 -10.703 1 93.44 113 GLU A N 1
ATOM 841 C CA . GLU A 1 113 ? 0.197 4.793 -12.156 1 93.44 113 GLU A CA 1
ATOM 842 C C . GLU A 1 113 ? 1.209 3.775 -12.672 1 93.44 113 GLU A C 1
ATOM 844 O O . GLU A 1 113 ? 2.191 3.467 -11.992 1 93.44 113 GLU A O 1
ATOM 849 N N . MET B 1 1 ? 14.281 -10.148 2.102 1 76.38 1 MET B N 1
ATOM 850 C CA . MET B 1 1 ? 12.836 -9.977 2.174 1 76.38 1 MET B CA 1
ATOM 851 C C . MET B 1 1 ? 12.227 -9.875 0.777 1 76.38 1 MET B C 1
ATOM 853 O O . MET B 1 1 ? 12.797 -9.234 -0.108 1 76.38 1 MET B O 1
ATOM 857 N N . ALA B 1 2 ? 11.266 -10.688 0.521 1 89.25 2 ALA B N 1
ATOM 858 C CA . ALA B 1 2 ? 10.711 -10.695 -0.829 1 89.25 2 ALA B CA 1
ATOM 859 C C . ALA B 1 2 ? 10.141 -9.328 -1.195 1 89.25 2 ALA B C 1
ATOM 861 O O . ALA B 1 2 ? 9.625 -8.617 -0.333 1 89.25 2 ALA B O 1
ATOM 862 N N . ILE B 1 3 ? 10.367 -9.055 -2.441 1 96.31 3 ILE B N 1
ATOM 863 C CA . ILE B 1 3 ? 9.719 -7.855 -2.965 1 96.31 3 ILE B CA 1
ATOM 864 C C . ILE B 1 3 ? 8.633 -8.25 -3.965 1 96.31 3 ILE B C 1
ATOM 866 O O . ILE B 1 3 ? 8.93 -8.844 -5.004 1 96.31 3 ILE B O 1
ATOM 870 N N . PHE B 1 4 ? 7.484 -7.84 -3.678 1 98.19 4 PHE B N 1
ATOM 871 C CA . PHE B 1 4 ? 6.328 -8.203 -4.488 1 98.19 4 PHE B CA 1
ATOM 872 C C . PHE B 1 4 ? 6.098 -7.184 -5.594 1 98.19 4 PHE B C 1
ATOM 874 O O . PHE B 1 4 ? 6.555 -6.043 -5.5 1 98.19 4 PHE B O 1
ATOM 881 N N . GLN B 1 5 ? 5.465 -7.703 -6.602 1 97.81 5 GLN B N 1
ATOM 882 C CA . GLN B 1 5 ? 5.215 -6.836 -7.746 1 97.81 5 GLN B CA 1
ATOM 883 C C . GLN B 1 5 ? 3.717 -6.621 -7.953 1 97.81 5 GLN B C 1
ATOM 885 O O . GLN B 1 5 ? 2.904 -7.469 -7.582 1 97.81 5 GLN B O 1
ATOM 890 N N . ARG B 1 6 ? 3.473 -5.465 -8.617 1 98.81 6 ARG B N 1
ATOM 891 C CA . ARG B 1 6 ? 2.084 -5.254 -9.016 1 98.81 6 ARG B CA 1
ATOM 892 C C . ARG B 1 6 ? 1.554 -6.445 -9.805 1 98.81 6 ARG B C 1
ATOM 894 O O . ARG B 1 6 ? 2.207 -6.918 -10.734 1 98.81 6 ARG B O 1
ATOM 901 N N . GLY B 1 7 ? 0.463 -6.871 -9.398 1 98.88 7 GLY B N 1
ATOM 902 C CA . GLY B 1 7 ? -0.151 -8 -10.078 1 98.88 7 GLY B CA 1
ATOM 903 C C . GLY B 1 7 ? 0.022 -9.312 -9.336 1 98.88 7 GLY B C 1
ATOM 904 O O . GLY B 1 7 ? -0.658 -10.297 -9.641 1 98.88 7 GLY B O 1
ATOM 905 N N . ASP B 1 8 ? 0.871 -9.391 -8.336 1 98.88 8 ASP B N 1
ATOM 906 C CA . ASP B 1 8 ? 0.97 -10.578 -7.496 1 98.88 8 ASP B CA 1
ATOM 907 C C . ASP B 1 8 ? -0.293 -10.766 -6.66 1 98.88 8 ASP B C 1
ATOM 909 O O . ASP B 1 8 ? -0.795 -9.812 -6.059 1 98.88 8 ASP B O 1
ATOM 913 N N . ILE B 1 9 ? -0.784 -11.914 -6.762 1 98.88 9 ILE B N 1
ATOM 914 C CA . ILE B 1 9 ? -1.74 -12.328 -5.738 1 98.88 9 ILE B CA 1
ATOM 915 C C . ILE B 1 9 ? -1.007 -13.031 -4.598 1 98.88 9 ILE B C 1
ATOM 917 O O . ILE B 1 9 ? -0.298 -14.016 -4.82 1 98.88 9 ILE B O 1
ATOM 921 N N . VAL B 1 10 ? -1.165 -12.555 -3.369 1 98.75 10 VAL B N 1
ATOM 922 C CA . VAL B 1 10 ? -0.461 -13.062 -2.197 1 98.75 10 VAL B CA 1
ATOM 923 C C . VAL B 1 10 ? -1.469 -13.438 -1.113 1 98.75 10 VAL B C 1
ATOM 925 O O . VAL B 1 10 ? -2.594 -12.938 -1.1 1 98.75 10 VAL B O 1
ATOM 928 N N . GLU B 1 11 ? -1.122 -14.367 -0.343 1 98.38 11 GLU B N 1
ATOM 929 C CA . GLU B 1 11 ? -1.873 -14.641 0.879 1 98.38 11 GLU B CA 1
ATOM 930 C C . GLU B 1 11 ? -1.237 -13.953 2.084 1 98.38 11 GLU B C 1
ATOM 932 O O . GLU B 1 11 ? -0.035 -14.094 2.32 1 98.38 11 GLU B O 1
ATOM 937 N N . ALA B 1 12 ? -2.029 -13.258 2.855 1 97.94 12 ALA B N 1
ATOM 938 C CA . ALA B 1 12 ? -1.511 -12.508 3.998 1 97.94 12 ALA B CA 1
ATOM 939 C C . ALA B 1 12 ? -2.529 -12.469 5.133 1 97.94 12 ALA B C 1
ATOM 941 O O . ALA B 1 12 ? -3.736 -12.555 4.898 1 97.94 12 ALA B O 1
ATOM 942 N N . CYS B 1 13 ? -2.008 -12.336 6.297 1 98.25 13 CYS B N 1
ATOM 943 C CA . CYS B 1 13 ? -2.875 -12.125 7.449 1 98.25 13 CYS B CA 1
ATOM 944 C C . CYS B 1 13 ? -3.271 -10.656 7.57 1 98.25 13 CYS B C 1
ATOM 946 O O . CYS B 1 13 ? -2.41 -9.781 7.676 1 98.25 13 CYS B O 1
ATOM 948 N N . LEU B 1 14 ? -4.59 -10.477 7.672 1 97.5 14 LEU B N 1
ATOM 949 C CA . LEU B 1 14 ? -5.07 -9.102 7.758 1 97.5 14 LEU B CA 1
ATOM 950 C C . LEU B 1 14 ? -5.52 -8.773 9.18 1 97.5 14 LEU B C 1
ATOM 952 O O . LEU B 1 14 ? -5.848 -7.621 9.477 1 97.5 14 LEU B O 1
ATOM 956 N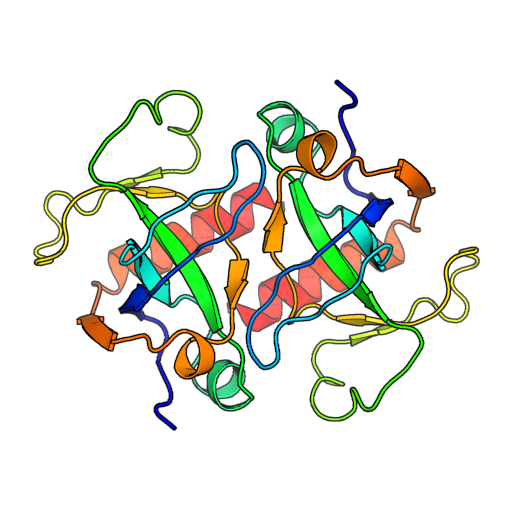 N . ASN B 1 15 ? -5.32 -9.719 10.047 1 96.88 15 ASN B N 1
ATOM 957 C CA . ASN B 1 15 ? -5.766 -9.523 11.422 1 96.88 15 ASN B CA 1
ATOM 958 C C . ASN B 1 15 ? -4.664 -8.922 12.289 1 96.88 15 ASN B C 1
ATOM 960 O O . ASN B 1 15 ? -3.479 -9.102 12.008 1 96.88 15 ASN B O 1
ATOM 964 N N . PRO B 1 16 ? -5.172 -8.281 13.359 1 95.56 16 PRO B N 1
ATOM 965 C CA . PRO B 1 16 ? -6.547 -7.934 13.727 1 95.56 16 PRO B CA 1
ATOM 966 C C . PRO B 1 16 ? -7.094 -6.758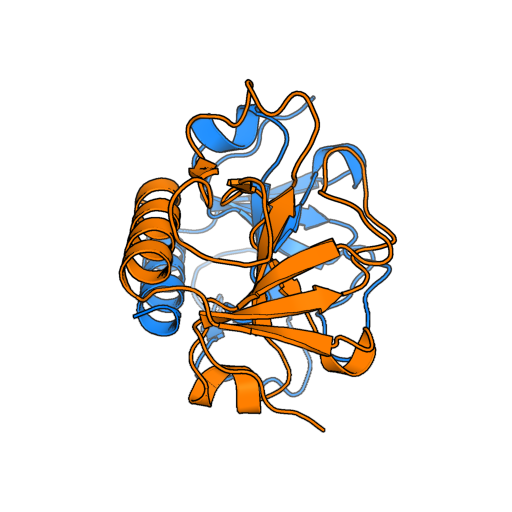 12.922 1 95.56 16 PRO B C 1
ATOM 968 O O . PRO B 1 16 ? -6.32 -5.977 12.359 1 95.56 16 PRO B O 1
ATOM 971 N N . VAL B 1 17 ? -8.312 -6.75 12.742 1 95.5 17 VAL B N 1
ATOM 972 C CA . VAL B 1 17 ? -9.016 -5.645 12.102 1 95.5 17 VAL B CA 1
ATOM 973 C C . VAL B 1 17 ? -10.148 -5.156 13.008 1 95.5 17 VAL B C 1
ATOM 975 O O . VAL B 1 17 ? -10.438 -5.773 14.031 1 95.5 17 VAL B O 1
ATOM 978 N N . ALA B 1 18 ? -10.703 -3.98 12.688 1 96.5 18 ALA B N 1
ATOM 979 C CA . ALA B 1 18 ? -11.797 -3.391 13.453 1 96.5 18 ALA B CA 1
ATOM 980 C C . ALA B 1 18 ? -13.062 -3.273 12.602 1 96.5 18 ALA B C 1
ATOM 982 O O . ALA B 1 18 ? -12.992 -2.91 11.422 1 96.5 18 ALA B O 1
ATOM 983 N N . GLY B 1 19 ? -14.141 -3.668 13.203 1 95.94 19 GLY B N 1
ATOM 984 C CA . GLY B 1 19 ? -15.438 -3.445 12.586 1 95.94 19 GLY B CA 1
ATOM 985 C C . GLY B 1 19 ? -15.578 -4.105 11.227 1 95.94 19 GLY B C 1
ATOM 986 O O . GLY B 1 19 ? -15.336 -5.309 11.094 1 95.94 19 GLY B O 1
ATOM 987 N N . GLN B 1 20 ? -15.883 -3.27 10.281 1 94.19 20 GLN B N 1
ATOM 988 C CA . GLN B 1 20 ? -16.203 -3.773 8.953 1 94.19 20 GLN B CA 1
ATOM 989 C C . GLN B 1 20 ? -14.938 -3.977 8.125 1 94.19 20 GLN B C 1
ATOM 991 O O . GLN B 1 20 ? -15.008 -4.277 6.93 1 94.19 20 GLN B O 1
ATOM 996 N N . GLU B 1 21 ? -13.773 -3.766 8.648 1 96.12 21 GLU B N 1
ATOM 997 C CA . GLU B 1 21 ? -12.523 -3.988 7.918 1 96.12 21 GLU B CA 1
ATOM 998 C C . GLU B 1 21 ? -12.383 -5.449 7.5 1 96.12 21 GLU B C 1
ATOM 1000 O O . GLU B 1 21 ? -12.766 -6.352 8.242 1 96.12 21 GLU B O 1
ATOM 1005 N N . LEU B 1 22 ? -11.883 -5.543 6.344 1 94.12 22 LEU B N 1
ATOM 1006 C CA . LEU B 1 22 ? -11.781 -6.902 5.828 1 94.12 22 LEU B CA 1
ATOM 1007 C C . LEU B 1 22 ? -10.719 -7.695 6.578 1 94.12 22 LEU B C 1
ATOM 1009 O O . LEU B 1 22 ? -9.562 -7.273 6.652 1 94.12 22 LEU B O 1
ATOM 1013 N N . GLN B 1 23 ? -11.125 -8.82 7.062 1 94.31 23 GLN B N 1
ATOM 1014 C CA . GLN B 1 23 ? -10.281 -9.641 7.926 1 94.31 23 GLN B CA 1
ATOM 1015 C C . GLN B 1 23 ? -9.797 -10.891 7.195 1 94.31 23 GLN B C 1
ATOM 1017 O O . GLN B 1 23 ? -10.203 -11.148 6.059 1 94.31 23 GLN B O 1
ATOM 1022 N N . GLY B 1 24 ? -8.953 -11.57 7.871 1 95.44 24 GLY B N 1
ATOM 1023 C CA . GLY B 1 24 ? -8.531 -12.875 7.379 1 95.44 24 GLY B CA 1
ATOM 1024 C C . GLY B 1 24 ? -7.141 -13.266 7.84 1 95.44 24 GLY B C 1
ATOM 1025 O O . GLY B 1 24 ? -6.207 -12.461 7.758 1 95.44 24 GLY B O 1
ATOM 1026 N N . ASP B 1 25 ? -7.051 -14.438 8.297 1 96 25 ASP B N 1
ATOM 1027 C CA . ASP B 1 25 ? -5.754 -14.953 8.727 1 96 25 ASP B CA 1
ATOM 1028 C C . ASP B 1 25 ? -4.859 -15.25 7.523 1 96 25 ASP B C 1
ATOM 1030 O O . ASP B 1 25 ? -3.646 -15.023 7.574 1 96 25 ASP B O 1
ATOM 1034 N N . LYS B 1 26 ? -5.418 -15.766 6.543 1 95.94 26 LYS B N 1
ATOM 1035 C CA . LYS B 1 26 ? -4.742 -16.062 5.285 1 95.94 26 LYS B CA 1
ATOM 1036 C C . LYS B 1 26 ? -5.566 -15.602 4.09 1 95.94 26 LYS B C 1
ATOM 1038 O O . LYS B 1 26 ? -5.973 -16.406 3.252 1 95.94 26 LYS B O 1
ATOM 1043 N N . ARG B 1 27 ? -5.684 -14.297 4 1 97.38 27 ARG B N 1
ATOM 1044 C CA . ARG B 1 27 ? -6.535 -13.695 2.98 1 97.38 27 ARG B CA 1
ATOM 1045 C C . ARG B 1 27 ? -5.766 -13.469 1.683 1 97.38 27 ARG B C 1
ATOM 1047 O O . ARG B 1 27 ? -4.695 -12.867 1.688 1 97.38 27 ARG B O 1
ATOM 1054 N N . PRO B 1 28 ? -6.332 -14.016 0.569 1 98.31 28 PRO B N 1
ATOM 1055 C CA . PRO B 1 28 ? -5.723 -13.594 -0.697 1 98.31 28 PRO B CA 1
ATOM 1056 C C . PRO B 1 28 ? -5.922 -12.109 -0.986 1 98.31 28 PRO B C 1
ATOM 1058 O O . PRO B 1 28 ? -7.004 -11.57 -0.744 1 98.31 28 PRO B O 1
ATOM 1061 N N . CYS B 1 29 ? -4.855 -11.469 -1.494 1 98.81 29 CYS B N 1
ATOM 1062 C CA . CYS B 1 29 ? -4.84 -10.055 -1.839 1 98.81 29 CYS B CA 1
ATOM 1063 C C . CYS B 1 29 ? -4.094 -9.82 -3.146 1 98.81 29 CYS B C 1
ATOM 1065 O O . CYS B 1 29 ? -3.143 -10.531 -3.461 1 98.81 29 CYS B O 1
ATOM 1067 N N . LEU B 1 30 ? -4.539 -8.906 -3.795 1 98.94 30 LEU B N 1
ATOM 1068 C CA . LEU B 1 30 ? -3.812 -8.469 -4.984 1 98.94 30 LEU B CA 1
ATOM 1069 C C . LEU B 1 30 ? -2.914 -7.277 -4.664 1 98.94 30 LEU B C 1
ATOM 1071 O O . LEU B 1 30 ? -3.377 -6.273 -4.117 1 98.94 30 LEU B O 1
ATOM 1075 N N . VAL B 1 31 ? -1.627 -7.402 -5.051 1 98.94 31 VAL B N 1
ATOM 1076 C CA . VAL B 1 31 ? -0.712 -6.27 -4.965 1 98.94 31 VAL B CA 1
ATOM 1077 C C . VAL B 1 31 ? -0.974 -5.305 -6.121 1 98.94 31 VAL B C 1
ATOM 1079 O O . VAL B 1 31 ? -0.909 -5.695 -7.289 1 98.94 31 VAL B O 1
ATOM 1082 N N . ILE B 1 32 ? -1.217 -4.004 -5.754 1 98.94 32 ILE B N 1
ATOM 1083 C CA . ILE B 1 32 ? -1.529 -3.094 -6.852 1 98.94 32 ILE B CA 1
ATOM 1084 C C . ILE B 1 32 ? -0.469 -1.997 -6.93 1 98.94 32 ILE B C 1
ATOM 1086 O O . ILE B 1 32 ? -0.435 -1.226 -7.895 1 98.94 32 ILE B O 1
ATOM 1090 N N . SER B 1 33 ? 0.451 -1.813 -5.934 1 98.62 33 SER B N 1
ATOM 1091 C CA . SER B 1 33 ? 1.544 -0.849 -5.996 1 98.62 33 SER B CA 1
ATOM 1092 C C . SER B 1 33 ? 2.717 -1.396 -6.805 1 98.62 33 SER B C 1
ATOM 1094 O O . SER B 1 33 ? 2.953 -2.605 -6.824 1 98.62 33 SER B O 1
ATOM 1096 N N . PRO B 1 34 ? 3.451 -0.536 -7.527 1 98.25 34 PRO B N 1
ATOM 1097 C CA . PRO B 1 34 ? 4.57 -0.99 -8.359 1 98.25 34 PRO B CA 1
ATOM 1098 C C . PRO B 1 34 ? 5.773 -1.436 -7.535 1 98.25 34 PRO B C 1
ATOM 1100 O O . PRO B 1 34 ? 5.898 -1.063 -6.363 1 98.25 34 PRO B O 1
ATOM 1103 N N . TYR B 1 35 ? 6.598 -2.207 -8.203 1 97.12 35 TYR B N 1
ATOM 1104 C CA . TYR B 1 35 ? 7.797 -2.795 -7.617 1 97.12 35 TYR B CA 1
ATOM 1105 C C . TYR B 1 35 ? 8.633 -1.737 -6.906 1 97.12 35 TYR B C 1
ATOM 1107 O O . TYR B 1 35 ? 9.086 -1.952 -5.781 1 97.12 35 TYR B O 1
ATOM 1115 N N . ASP B 1 36 ? 8.875 -0.599 -7.555 1 95.19 36 ASP B N 1
ATOM 1116 C CA . ASP B 1 36 ? 9.742 0.431 -6.996 1 95.19 36 ASP B CA 1
ATOM 1117 C C . ASP B 1 36 ? 9.164 1.007 -5.707 1 95.19 36 ASP B C 1
ATOM 1119 O O . ASP B 1 36 ? 9.898 1.437 -4.824 1 95.19 36 ASP B O 1
ATOM 1123 N N . PHE B 1 37 ? 7.938 1.044 -5.594 1 96.19 37 PHE B N 1
ATOM 1124 C CA . PHE B 1 37 ? 7.277 1.409 -4.348 1 96.19 37 PHE B CA 1
ATOM 1125 C C . PHE B 1 37 ? 7.426 0.303 -3.309 1 96.19 37 PHE B C 1
ATOM 1127 O O . PHE B 1 37 ? 7.797 0.566 -2.164 1 96.19 37 PHE B O 1
ATOM 1134 N N . ASN B 1 38 ? 7.164 -1.026 -3.672 1 97.38 38 ASN B N 1
ATOM 1135 C CA . ASN B 1 38 ? 7.102 -2.178 -2.777 1 97.38 38 ASN B CA 1
ATOM 1136 C C . ASN B 1 38 ? 8.445 -2.438 -2.102 1 97.38 38 ASN B C 1
ATOM 1138 O O . ASN B 1 38 ? 8.492 -2.928 -0.973 1 97.38 38 ASN B O 1
ATOM 1142 N N . LYS B 1 39 ? 9.531 -1.91 -2.984 1 93.5 39 LYS B N 1
ATOM 1143 C CA . LYS B 1 39 ? 10.875 -2.188 -2.473 1 93.5 39 LYS B CA 1
ATOM 1144 C C . LYS B 1 39 ? 11.188 -1.326 -1.253 1 93.5 39 LYS B C 1
ATOM 1146 O O . LYS B 1 39 ? 12.156 -1.585 -0.536 1 93.5 39 LYS B O 1
ATOM 1151 N N . LEU B 1 40 ? 10.281 -0.573 -0.863 1 93.44 40 LEU B N 1
ATOM 1152 C CA . LEU B 1 40 ? 10.5 0.305 0.281 1 93.44 40 LEU B CA 1
ATOM 1153 C C . LEU B 1 40 ? 9.898 -0.29 1.548 1 93.44 40 LEU B C 1
ATOM 1155 O O . LEU B 1 40 ? 10.086 0.248 2.643 1 93.44 40 LEU B O 1
ATOM 1159 N N . GLY B 1 41 ? 9.164 -1.321 1.383 1 94.19 41 GLY B N 1
ATOM 1160 C CA . GLY B 1 41 ? 8.805 -2.066 2.58 1 94.19 41 GLY B CA 1
ATOM 1161 C C . GLY B 1 41 ? 7.309 -2.219 2.766 1 94.19 41 GLY B C 1
ATOM 1162 O O . GLY B 1 41 ? 6.855 -3.117 3.477 1 94.19 41 GLY B O 1
ATOM 1163 N N . LEU B 1 42 ? 6.574 -1.325 2.162 1 96.69 42 LEU B N 1
ATOM 1164 C CA . LEU B 1 42 ? 5.117 -1.437 2.188 1 96.69 42 LEU B CA 1
ATOM 1165 C C . LEU B 1 42 ? 4.578 -1.778 0.803 1 96.69 42 LEU B C 1
ATOM 1167 O O . LEU B 1 42 ? 5.238 -1.528 -0.207 1 96.69 42 LEU B O 1
ATOM 1171 N N . THR B 1 43 ? 3.416 -2.41 0.861 1 98.5 43 THR B N 1
ATOM 1172 C CA . THR B 1 43 ? 2.713 -2.76 -0.369 1 98.5 43 THR B CA 1
ATOM 1173 C C . THR B 1 43 ? 1.233 -2.396 -0.267 1 98.5 43 THR B C 1
ATOM 1175 O O . THR B 1 43 ? 0.603 -2.625 0.768 1 98.5 43 THR B O 1
ATOM 1178 N N . ILE B 1 44 ? 0.741 -1.74 -1.382 1 98.88 44 ILE B N 1
ATOM 1179 C CA . ILE B 1 44 ? -0.693 -1.474 -1.42 1 98.88 44 ILE B CA 1
ATOM 1180 C C . ILE B 1 44 ? -1.421 -2.658 -2.053 1 98.88 44 ILE B C 1
ATOM 1182 O O . ILE B 1 44 ? -1.077 -3.088 -3.156 1 98.88 44 ILE B O 1
ATOM 1186 N N . ILE B 1 45 ? -2.459 -3.193 -1.258 1 98.94 45 ILE B N 1
ATOM 1187 C CA . ILE B 1 45 ? -3.133 -4.41 -1.692 1 98.94 45 ILE B CA 1
ATOM 1188 C C . ILE B 1 45 ? -4.641 -4.176 -1.744 1 98.94 45 ILE B C 1
ATOM 1190 O O . ILE B 1 45 ? -5.145 -3.203 -1.178 1 98.94 45 ILE B O 1
ATOM 1194 N N . ILE B 1 46 ? -5.246 -4.98 -2.482 1 98.88 46 ILE B N 1
ATOM 1195 C CA . ILE B 1 46 ? -6.695 -5.133 -2.463 1 98.88 46 ILE B CA 1
ATOM 1196 C C . ILE B 1 46 ? -7.059 -6.559 -2.043 1 98.88 46 ILE B C 1
ATOM 1198 O O . ILE B 1 46 ? -6.629 -7.527 -2.674 1 98.88 46 ILE B O 1
ATOM 1202 N N . PRO B 1 47 ? -7.906 -6.727 -0.989 1 98.19 47 PRO B N 1
ATOM 1203 C CA . PRO B 1 47 ? -8.281 -8.078 -0.565 1 98.19 47 PRO B CA 1
ATOM 1204 C C . PRO B 1 47 ? -9.242 -8.758 -1.538 1 98.19 47 PRO B C 1
ATOM 1206 O O . PRO B 1 47 ? -10 -8.078 -2.238 1 98.19 47 PRO B O 1
ATOM 1209 N N . ILE B 1 48 ? -9.086 -10.047 -1.562 1 97.62 48 ILE B N 1
ATOM 1210 C CA . ILE B 1 48 ? -9.977 -10.891 -2.357 1 97.62 48 ILE B CA 1
ATOM 1211 C C . ILE B 1 48 ? -10.867 -11.719 -1.434 1 97.62 48 ILE B C 1
ATOM 1213 O O . ILE B 1 48 ? -10.383 -12.312 -0.469 1 97.62 48 ILE B O 1
ATOM 1217 N N . THR B 1 49 ? -12.172 -11.641 -1.657 1 93.94 49 THR B N 1
ATOM 1218 C CA . THR B 1 49 ? -13.094 -12.438 -0.856 1 93.94 49 THR B CA 1
ATOM 1219 C C . THR B 1 49 ? -13.914 -13.367 -1.743 1 93.94 49 THR B C 1
ATOM 1221 O O . THR B 1 49 ? -14.164 -13.062 -2.91 1 93.94 49 THR B O 1
ATOM 1224 N N . GLN B 1 50 ? -14.047 -14.578 -1.5 1 84.75 50 GLN B N 1
ATOM 1225 C CA . GLN B 1 50 ? -14.859 -15.562 -2.215 1 84.75 50 GLN B CA 1
ATOM 1226 C C . GLN B 1 50 ? -16.281 -15.609 -1.658 1 84.75 50 GLN B C 1
ATOM 1228 O O . GLN B 1 50 ? -17.172 -16.188 -2.281 1 84.75 50 GLN B O 1
ATOM 1233 N N . GLY B 1 51 ? -16.359 -15.07 -0.51 1 68.31 51 GLY B N 1
ATOM 1234 C CA . GLY B 1 51 ? -17.656 -15.242 0.13 1 68.31 51 GLY B CA 1
ATOM 1235 C C . GLY B 1 51 ? -18.109 -14.008 0.894 1 68.31 51 GLY B C 1
ATOM 1236 O O . GLY B 1 51 ? -17.406 -13 0.926 1 68.31 51 GLY B O 1
ATOM 1237 N N . GLY B 1 52 ? -19.266 -14.062 1.014 1 61.38 52 GLY B N 1
ATOM 1238 C CA . GLY B 1 52 ? -19.922 -13.094 1.875 1 61.38 52 GLY B CA 1
ATOM 1239 C C . GLY B 1 52 ? -20.75 -12.078 1.107 1 61.38 52 GLY B C 1
ATOM 1240 O O . GLY B 1 52 ? -20.766 -12.086 -0.125 1 61.38 52 GLY B O 1
ATOM 1241 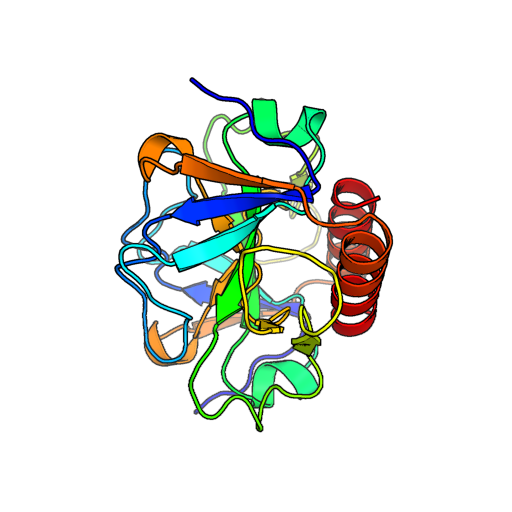N N . ASN B 1 53 ? -21.594 -11.539 1.872 1 61.69 53 ASN B N 1
ATOM 1242 C CA . ASN B 1 53 ? -22.469 -10.508 1.327 1 61.69 53 ASN B CA 1
ATOM 1243 C C . ASN B 1 53 ? -21.703 -9.203 1.088 1 61.69 53 ASN B C 1
ATOM 1245 O O . ASN B 1 53 ? -21.406 -8.477 2.033 1 61.69 53 ASN B O 1
ATOM 1249 N N . TYR B 1 54 ? -21.109 -9.305 -0.116 1 67.06 54 TYR B N 1
ATOM 1250 C CA . TYR B 1 54 ? -20.484 -8.031 -0.47 1 67.06 54 TYR B CA 1
ATOM 1251 C C . TYR B 1 54 ? -21.375 -7.234 -1.415 1 67.06 54 TYR B C 1
ATOM 1253 O O . TYR B 1 54 ? -20.906 -6.359 -2.141 1 67.06 54 TYR B O 1
ATOM 1261 N N . ALA B 1 55 ? -22.578 -7.648 -1.355 1 71.69 55 ALA B N 1
ATOM 1262 C CA . ALA B 1 55 ? -23.531 -6.961 -2.23 1 71.69 55 ALA B CA 1
ATOM 1263 C C . ALA B 1 55 ? -23.484 -5.449 -2.01 1 71.69 55 ALA B C 1
ATOM 1265 O O . ALA B 1 55 ? -23.578 -4.676 -2.963 1 71.69 55 ALA B O 1
ATOM 1266 N N . ARG B 1 56 ? -23.281 -5.055 -0.729 1 70.56 56 ARG B N 1
ATOM 1267 C CA . ARG B 1 56 ? -23.281 -3.629 -0.415 1 70.56 56 ARG B CA 1
ATOM 1268 C C . ARG B 1 56 ? -22.062 -2.941 -0.998 1 70.56 56 ARG B C 1
ATOM 1270 O O . ARG B 1 56 ? -22.031 -1.716 -1.13 1 70.56 56 ARG B O 1
ATOM 1277 N N . PHE B 1 57 ? -21.094 -3.99 -1.379 1 79.88 57 PHE B N 1
ATOM 1278 C CA . PHE B 1 57 ? -19.859 -3.414 -1.911 1 79.88 57 PHE B CA 1
ATOM 1279 C C . PHE B 1 57 ? -19.656 -3.814 -3.367 1 79.88 57 PHE B C 1
ATOM 1281 O O . PHE B 1 57 ? -18.547 -3.764 -3.883 1 79.88 57 PHE B O 1
ATOM 1288 N N . ALA B 1 58 ? -20.812 -4.121 -3.92 1 79.94 58 ALA B N 1
ATOM 1289 C CA . ALA B 1 58 ? -20.734 -4.605 -5.297 1 79.94 58 ALA B CA 1
ATOM 1290 C C . ALA B 1 58 ? -20.188 -3.531 -6.23 1 79.94 58 ALA B C 1
ATOM 1292 O O . ALA B 1 58 ? -19.516 -3.842 -7.211 1 79.94 58 ALA B O 1
ATOM 1293 N N . GLY B 1 59 ? -20.406 -2.383 -5.965 1 89.06 59 GLY B N 1
ATOM 1294 C CA . GLY B 1 59 ? -19.938 -1.288 -6.797 1 89.06 59 GLY B CA 1
ATOM 1295 C C . GLY B 1 59 ? -18.438 -1.08 -6.715 1 89.06 59 GLY B C 1
ATOM 1296 O O . GLY B 1 59 ? -17.875 -0.309 -7.492 1 89.06 59 GLY B O 1
ATOM 1297 N N . PHE B 1 60 ? -17.797 -1.857 -5.762 1 93.56 60 PHE B N 1
ATOM 1298 C CA . PHE B 1 60 ? -16.344 -1.729 -5.594 1 93.56 60 PHE B CA 1
ATOM 1299 C C . PHE B 1 60 ? -15.648 -3.037 -5.934 1 93.56 60 PHE B C 1
ATOM 1301 O O . PHE B 1 60 ? -14.469 -3.219 -5.609 1 93.56 60 PHE B O 1
ATOM 1308 N N . ALA B 1 61 ? -16.422 -3.92 -6.68 1 95.25 61 ALA B N 1
ATOM 1309 C CA . ALA B 1 61 ? -15.914 -5.281 -6.848 1 95.25 61 ALA B CA 1
ATOM 1310 C C . ALA B 1 61 ? -15.414 -5.512 -8.273 1 95.25 61 ALA B C 1
ATOM 1312 O O . ALA B 1 61 ? -16.016 -5.02 -9.234 1 95.25 61 ALA B O 1
ATOM 1313 N N . VAL B 1 62 ? -14.266 -6.195 -8.32 1 96.75 62 VAL B N 1
ATOM 1314 C CA . VAL B 1 62 ? -13.773 -6.75 -9.578 1 96.75 62 VAL B CA 1
ATOM 1315 C C . VAL B 1 62 ? -13.68 -8.273 -9.469 1 96.75 62 VAL B C 1
ATOM 1317 O O . VAL B 1 62 ? -12.984 -8.797 -8.602 1 96.75 62 VAL B O 1
ATOM 1320 N N . THR B 1 63 ? -14.383 -8.891 -10.352 1 95.06 63 THR B N 1
ATOM 1321 C CA . THR B 1 63 ? -14.492 -10.344 -10.258 1 95.06 63 THR B CA 1
ATOM 1322 C C . THR B 1 63 ? -13.258 -11.016 -10.859 1 95.06 63 THR B C 1
ATOM 1324 O O . THR B 1 63 ? -12.711 -10.539 -11.852 1 95.06 63 THR B O 1
ATOM 1327 N N . LEU B 1 64 ? -12.828 -12.203 -10.172 1 97 64 LEU B N 1
ATOM 1328 C CA . LEU B 1 64 ? -11.773 -13.047 -10.727 1 97 64 LEU B CA 1
ATOM 1329 C C . LEU B 1 64 ? -12.367 -14.188 -11.547 1 97 64 LEU B C 1
ATOM 1331 O O . LEU B 1 64 ? -11.633 -14.969 -12.156 1 97 64 LEU B O 1
ATOM 1335 N N . MET B 1 65 ? -13.664 -14.117 -11.523 1 94.25 65 MET B N 1
ATOM 1336 C CA . MET B 1 65 ? -14.312 -15.195 -12.266 1 94.25 65 MET B CA 1
ATOM 1337 C C . MET B 1 65 ? -13.992 -15.086 -13.758 1 94.25 65 MET B C 1
ATOM 1339 O O . MET B 1 65 ? -14.102 -14.016 -14.344 1 94.25 65 MET B O 1
ATOM 1343 N N . GLY B 1 66 ? -13.664 -16.203 -14.234 1 95.62 66 GLY B N 1
ATOM 1344 C CA . GLY B 1 66 ? -13.43 -16.281 -15.664 1 95.62 66 GLY B CA 1
ATOM 1345 C C . GLY B 1 66 ? -12.102 -15.68 -16.094 1 95.62 66 GLY B C 1
ATOM 1346 O O . GLY B 1 66 ? -11.852 -15.508 -17.281 1 95.62 66 GLY B O 1
ATOM 1347 N N . THR B 1 67 ? -11.25 -15.398 -15.148 1 96.94 67 THR B N 1
ATOM 1348 C CA . THR B 1 67 ? -9.992 -14.742 -15.492 1 96.94 67 THR B CA 1
ATOM 1349 C C . THR B 1 67 ? -8.875 -15.766 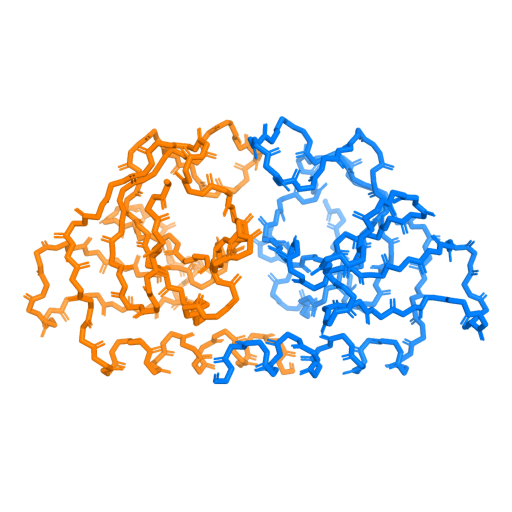-15.648 1 96.94 67 THR B C 1
ATOM 1351 O O . THR B 1 67 ? -7.801 -15.438 -16.172 1 96.94 67 THR B O 1
ATOM 1354 N N . GLY B 1 68 ? -9.18 -16.875 -15.234 1 96.69 68 GLY B N 1
ATOM 1355 C CA . GLY B 1 68 ? -8.18 -17.922 -15.336 1 96.69 68 GLY B CA 1
ATOM 1356 C C . GLY B 1 68 ? -7.293 -18.031 -14.109 1 96.69 68 GLY B C 1
ATOM 1357 O O . GLY B 1 68 ? -6.402 -18.875 -14.047 1 96.69 68 GLY B O 1
ATOM 1358 N N . THR B 1 69 ? -7.445 -17.266 -13.195 1 97.75 69 THR B N 1
ATOM 1359 C CA . THR B 1 69 ? -6.676 -17.359 -11.961 1 97.75 69 THR B CA 1
ATOM 1360 C C . THR B 1 69 ? -7.102 -18.578 -11.141 1 97.75 69 THR B C 1
ATOM 1362 O O . THR B 1 69 ? -8.25 -19 -11.211 1 97.75 69 THR B O 1
ATOM 1365 N N . GLN B 1 70 ? -6.121 -19 -10.367 1 97.25 70 GLN B N 1
ATOM 1366 C CA . GLN B 1 70 ? -6.418 -20.031 -9.375 1 97.25 70 GLN B CA 1
ATOM 1367 C C . GLN B 1 70 ? -7.285 -19.469 -8.25 1 97.25 70 GLN B C 1
ATOM 1369 O O . GLN B 1 70 ? -8.258 -20.109 -7.832 1 97.25 70 GLN B O 1
ATOM 1374 N N . THR B 1 71 ? -6.77 -18.406 -7.848 1 97.44 71 THR B N 1
ATOM 1375 C CA . THR B 1 71 ? -7.555 -17.719 -6.832 1 97.44 71 THR B CA 1
ATOM 1376 C C . THR B 1 71 ? -8.93 -17.328 -7.379 1 97.44 71 THR B C 1
ATOM 1378 O O . THR B 1 71 ? -9.039 -16.844 -8.508 1 97.44 71 THR B O 1
ATOM 1381 N N . GLN B 1 72 ? -9.953 -17.594 -6.508 1 95.19 72 GLN B N 1
ATOM 1382 C CA . GLN B 1 72 ? -11.312 -17.25 -6.895 1 95.19 72 GLN B CA 1
ATOM 1383 C C . GLN B 1 72 ? -11.898 -16.188 -5.969 1 95.19 72 GLN B C 1
ATOM 1385 O O . GLN B 1 72 ? -11.398 -15.977 -4.867 1 95.19 72 GLN B O 1
ATOM 1390 N N . GLY B 1 73 ? -13.008 -15.609 -6.562 1 95.12 73 GLY B N 1
ATOM 1391 C CA . GLY B 1 73 ? -13.688 -14.594 -5.777 1 95.12 73 GLY B CA 1
ATOM 1392 C C . GLY B 1 73 ? -13.617 -13.211 -6.406 1 95.12 73 GLY B C 1
ATOM 1393 O O . GLY B 1 73 ? -13.57 -13.078 -7.629 1 95.12 73 GLY B O 1
ATOM 1394 N N . VAL B 1 74 ? -13.867 -12.234 -5.523 1 95.94 74 VAL B N 1
ATOM 1395 C CA . VAL B 1 74 ? -13.898 -10.859 -6.012 1 95.94 74 VAL B CA 1
ATOM 1396 C C . VAL B 1 74 ? -12.922 -10.008 -5.215 1 95.94 74 VAL B C 1
ATOM 1398 O O . VAL B 1 74 ? -12.766 -10.188 -4.008 1 95.94 74 VAL B O 1
ATOM 1401 N N . LEU B 1 75 ? -12.188 -9.195 -6.008 1 97.62 75 LEU B N 1
ATOM 1402 C CA . LEU B 1 75 ? -11.453 -8.109 -5.359 1 97.62 75 LEU B CA 1
ATOM 1403 C C . LEU B 1 75 ? -12.414 -7.055 -4.816 1 97.62 75 LEU B C 1
ATOM 1405 O O . LEU B 1 75 ? -13.375 -6.684 -5.488 1 97.62 75 LEU B O 1
ATOM 1409 N N . LEU B 1 76 ? -12.148 -6.602 -3.609 1 97.12 76 LEU B N 1
ATOM 1410 C CA . LEU B 1 76 ? -12.922 -5.5 -3.041 1 97.12 76 LEU B CA 1
ATOM 1411 C C . LEU B 1 76 ? -12.055 -4.266 -2.84 1 97.12 76 LEU B C 1
ATOM 1413 O O . LEU B 1 76 ? -11.312 -4.176 -1.856 1 97.12 76 LEU B O 1
ATOM 1417 N N . ALA B 1 77 ? -12.234 -3.277 -3.838 1 97.81 77 ALA B N 1
ATOM 1418 C CA . ALA B 1 77 ? -11.414 -2.068 -3.855 1 97.81 77 ALA B CA 1
ATOM 1419 C C . ALA B 1 77 ? -11.594 -1.261 -2.574 1 97.81 77 ALA B C 1
ATOM 1421 O O . ALA B 1 77 ? -10.688 -0.545 -2.146 1 97.81 77 ALA B O 1
ATOM 1422 N N . ASN B 1 78 ? -12.734 -1.411 -1.901 1 96.81 78 ASN B N 1
ATOM 1423 C CA . ASN B 1 78 ? -13.008 -0.641 -0.693 1 96.81 78 ASN B CA 1
ATOM 1424 C C . ASN B 1 78 ? -12.188 -1.14 0.488 1 96.81 78 ASN B C 1
ATOM 1426 O O . ASN B 1 78 ? -12.141 -0.492 1.536 1 96.81 78 ASN B O 1
ATOM 1430 N N . GLY B 1 79 ? -11.477 -2.26 0.295 1 97.62 79 GLY B N 1
ATOM 1431 C CA . GLY B 1 79 ? -10.609 -2.791 1.332 1 97.62 79 GLY B CA 1
ATOM 1432 C C . GLY B 1 79 ? -9.141 -2.463 1.108 1 97.62 79 GLY B C 1
ATOM 1433 O O . GLY B 1 79 ? -8.266 -3.092 1.699 1 97.62 79 GLY B O 1
ATOM 1434 N N . ILE B 1 80 ? -8.875 -1.476 0.255 1 98.81 80 ILE B N 1
ATOM 1435 C CA . ILE B 1 80 ? -7.508 -1.083 -0.089 1 98.81 80 ILE B CA 1
ATOM 1436 C C . ILE B 1 80 ? -6.727 -0.761 1.184 1 98.81 80 ILE B C 1
ATOM 1438 O O . ILE B 1 80 ? -7.227 -0.056 2.064 1 98.81 80 ILE B O 1
ATOM 1442 N N . ARG B 1 81 ? -5.488 -1.287 1.209 1 98.38 81 ARG B N 1
ATOM 1443 C CA . ARG B 1 81 ? -4.68 -0.875 2.352 1 98.38 81 ARG B CA 1
ATOM 1444 C C . ARG B 1 81 ? -3.201 -1.149 2.104 1 98.38 81 ARG B C 1
ATOM 1446 O O . ARG B 1 81 ? -2.848 -2.129 1.442 1 98.38 81 ARG B O 1
ATOM 1453 N N . SER B 1 82 ? -2.371 -0.264 2.594 1 98.62 82 SER B N 1
ATOM 1454 C CA . SER B 1 82 ? -0.922 -0.438 2.625 1 98.62 82 SER B CA 1
ATOM 1455 C C . SER B 1 82 ? -0.497 -1.331 3.785 1 98.62 82 SER B C 1
ATOM 1457 O O . SER B 1 82 ? -0.829 -1.057 4.941 1 98.62 82 SER B O 1
ATOM 1459 N N . ILE B 1 83 ? 0.219 -2.436 3.473 1 98.38 83 ILE B N 1
ATOM 1460 C CA . ILE B 1 83 ? 0.611 -3.332 4.555 1 98.38 83 ILE B CA 1
ATOM 1461 C C . ILE B 1 83 ? 2.045 -3.809 4.336 1 98.38 83 ILE B C 1
ATOM 1463 O O . ILE B 1 83 ? 2.572 -3.721 3.223 1 98.38 83 ILE B O 1
ATOM 1467 N N . ASP B 1 84 ? 2.641 -4.184 5.414 1 98 84 ASP B N 1
ATOM 1468 C CA . ASP B 1 84 ? 3.947 -4.832 5.355 1 98 84 ASP B CA 1
ATOM 1469 C C . ASP B 1 84 ? 3.803 -6.336 5.125 1 98 84 ASP B C 1
ATOM 1471 O O . ASP B 1 84 ? 3.672 -7.102 6.078 1 98 84 ASP B O 1
ATOM 1475 N N . LEU B 1 85 ? 3.912 -6.715 3.924 1 98.25 85 LEU B N 1
ATOM 1476 C CA . LEU B 1 85 ? 3.66 -8.102 3.551 1 98.25 85 LEU B CA 1
ATOM 1477 C C . LEU B 1 85 ? 4.711 -9.023 4.156 1 98.25 85 LEU B C 1
ATOM 1479 O O . LEU B 1 85 ? 4.41 -10.172 4.504 1 98.25 85 LEU B O 1
ATOM 1483 N N . ASN B 1 86 ? 5.898 -8.531 4.262 1 97.69 86 ASN B N 1
ATOM 1484 C CA . ASN B 1 86 ? 6.938 -9.352 4.875 1 97.69 86 ASN B CA 1
ATOM 1485 C C . ASN B 1 86 ? 6.672 -9.578 6.359 1 97.69 86 ASN B C 1
ATOM 1487 O O . ASN B 1 86 ? 6.762 -10.703 6.848 1 97.69 86 ASN B O 1
ATOM 1491 N N . ALA B 1 87 ? 6.285 -8.57 7.023 1 97.62 87 ALA B N 1
ATOM 1492 C CA . ALA B 1 87 ? 5.977 -8.703 8.445 1 97.62 87 ALA B CA 1
ATOM 1493 C C . ALA B 1 87 ? 4.75 -9.578 8.664 1 97.62 87 ALA B C 1
ATOM 1495 O O . ALA B 1 87 ? 4.633 -10.242 9.695 1 97.62 87 ALA B O 1
ATOM 1496 N N . ARG B 1 88 ? 3.949 -9.617 7.715 1 97.5 88 ARG B N 1
ATOM 1497 C CA . ARG B 1 88 ? 2.734 -10.414 7.82 1 97.5 88 ARG B CA 1
ATOM 1498 C C . ARG B 1 88 ? 2.932 -11.797 7.203 1 97.5 88 ARG B C 1
ATOM 1500 O O . ARG B 1 88 ? 1.964 -12.523 6.98 1 97.5 88 ARG B O 1
ATOM 1507 N N . GLN B 1 89 ? 4.113 -12.055 6.836 1 95.62 89 GLN B N 1
ATOM 1508 C CA . GLN B 1 89 ? 4.527 -13.367 6.348 1 95.62 89 GLN B CA 1
ATOM 1509 C C . GLN B 1 89 ? 3.686 -13.797 5.152 1 95.62 89 GLN B C 1
ATOM 1511 O O . GLN B 1 89 ? 3.195 -14.93 5.105 1 95.62 89 GLN B O 1
ATOM 1516 N N . ALA B 1 90 ? 3.596 -12.891 4.273 1 98.12 90 ALA B N 1
ATOM 1517 C CA . ALA B 1 90 ? 2.797 -13.141 3.076 1 98.12 90 ALA B CA 1
ATOM 1518 C C . ALA B 1 90 ? 3.514 -14.102 2.131 1 98.12 90 ALA B C 1
ATOM 1520 O O . ALA B 1 90 ? 4.746 -14.172 2.119 1 98.12 90 ALA B O 1
ATOM 1521 N N . ARG B 1 91 ? 2.713 -14.695 1.341 1 97.88 91 ARG B N 1
ATOM 1522 C CA . ARG B 1 91 ? 3.211 -15.617 0.322 1 97.88 91 ARG B CA 1
ATOM 1523 C C . ARG B 1 91 ? 2.521 -15.375 -1.017 1 97.88 91 ARG B C 1
ATOM 1525 O O . ARG B 1 91 ? 1.295 -15.266 -1.077 1 97.88 91 ARG B O 1
ATOM 1532 N N . LYS B 1 92 ? 3.357 -15.445 -1.983 1 98.12 92 LYS B N 1
ATOM 1533 C CA . LYS B 1 92 ? 2.789 -15.281 -3.318 1 98.12 92 LYS B CA 1
ATOM 1534 C C . LYS B 1 92 ? 2.104 -16.562 -3.785 1 98.12 92 LYS B C 1
ATOM 1536 O O . LYS B 1 92 ? 2.652 -17.656 -3.633 1 98.12 92 LYS B O 1
ATOM 1541 N N . ILE B 1 93 ? 0.917 -16.312 -4.41 1 98.44 93 ILE B N 1
ATOM 1542 C CA . ILE B 1 93 ? 0.128 -17.422 -4.934 1 98.44 93 ILE B CA 1
ATOM 1543 C C . ILE B 1 93 ? 0.267 -17.484 -6.453 1 98.44 93 ILE B C 1
ATOM 1545 O O . ILE B 1 93 ? 0.618 -18.516 -7.008 1 98.44 93 ILE B O 1
ATOM 1549 N N . GLU B 1 94 ? 0.056 -16.422 -6.945 1 98.81 94 GLU B N 1
ATOM 1550 C CA . GLU B 1 94 ? 0.086 -16.312 -8.398 1 98.81 94 GLU B CA 1
ATOM 1551 C C . GLU B 1 94 ? 0.085 -14.859 -8.844 1 98.81 94 GLU B C 1
ATOM 1553 O O . GLU B 1 94 ? 0.247 -13.953 -8.023 1 98.81 94 GLU B O 1
ATOM 1558 N N . GLU B 1 95 ? 0.023 -14.727 -10.266 1 98.69 95 GLU B N 1
ATOM 1559 C CA . GLU B 1 95 ? -0.075 -13.383 -10.844 1 98.69 95 GLU B CA 1
ATOM 1560 C C . GLU B 1 95 ? -1.421 -13.18 -11.531 1 98.69 95 GLU B C 1
ATOM 1562 O O . GLU B 1 95 ? -1.904 -14.062 -12.242 1 98.69 95 GLU B O 1
ATOM 1567 N N . ALA B 1 96 ? -1.974 -12.062 -11.266 1 98.81 96 ALA B N 1
ATOM 1568 C CA . ALA B 1 96 ? -3.248 -11.742 -11.898 1 98.81 96 ALA B CA 1
ATOM 1569 C C . ALA B 1 96 ? -3.045 -11.289 -13.344 1 98.81 96 ALA B C 1
ATOM 1571 O O . ALA B 1 96 ? -2 -10.727 -13.68 1 98.81 96 ALA B O 1
ATOM 1572 N N . PRO B 1 97 ? -4.07 -11.5 -14.188 1 98.62 97 PRO B N 1
ATOM 1573 C CA . PRO B 1 97 ? -3.988 -10.945 -15.539 1 98.62 97 PRO B CA 1
ATOM 1574 C C . PRO B 1 97 ? -3.994 -9.422 -15.555 1 98.62 97 PRO B C 1
ATOM 1576 O O . PRO B 1 97 ? -4.602 -8.789 -14.68 1 98.62 97 PRO B O 1
ATOM 1579 N N . THR B 1 98 ? -3.297 -8.82 -16.578 1 98.38 98 THR B N 1
ATOM 1580 C CA . THR B 1 98 ? -3.166 -7.371 -16.703 1 98.38 98 THR B CA 1
ATOM 1581 C C . THR B 1 98 ? -4.539 -6.703 -16.75 1 98.38 98 THR B C 1
ATOM 1583 O O . THR B 1 98 ? -4.719 -5.602 -16.219 1 98.38 98 THR B O 1
ATOM 1586 N N . SER B 1 99 ? -5.574 -7.383 -17.359 1 98.56 99 SER B N 1
ATOM 1587 C CA . SER B 1 99 ? -6.918 -6.816 -17.453 1 98.56 99 SER B CA 1
ATOM 1588 C C . SER B 1 99 ? -7.52 -6.602 -16.062 1 98.56 99 SER B C 1
ATOM 1590 O O . SER B 1 99 ? -8.203 -5.602 -15.828 1 98.56 99 SER B O 1
ATOM 1592 N N . VAL B 1 100 ? -7.23 -7.543 -15.172 1 98.75 100 VAL B N 1
ATOM 1593 C CA . VAL B 1 100 ? -7.738 -7.438 -13.812 1 98.75 100 VAL B CA 1
ATOM 1594 C C . VAL B 1 100 ? -7.035 -6.293 -13.078 1 98.75 100 VAL B C 1
ATOM 1596 O O . VAL B 1 100 ? -7.68 -5.492 -12.406 1 98.75 100 VAL B O 1
ATOM 1599 N N . ILE B 1 101 ? -5.77 -6.246 -13.289 1 98.81 101 ILE B N 1
ATOM 1600 C CA . ILE B 1 101 ? -4.973 -5.207 -12.648 1 98.81 101 ILE B CA 1
ATOM 1601 C C . ILE B 1 101 ? -5.453 -3.832 -13.102 1 98.81 101 ILE B C 1
ATOM 1603 O O . ILE B 1 101 ? -5.699 -2.949 -12.273 1 98.81 101 ILE B O 1
ATOM 1607 N N . ASN B 1 102 ? -5.645 -3.602 -14.391 1 98.69 102 ASN B N 1
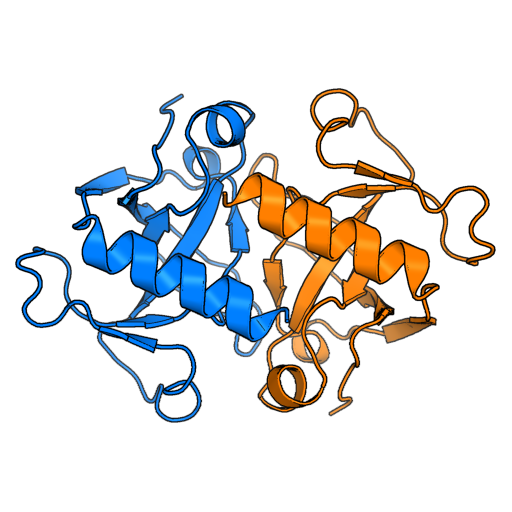ATOM 1608 C CA . ASN B 1 102 ? -6.102 -2.328 -14.938 1 98.69 102 ASN B CA 1
ATOM 1609 C C . ASN B 1 102 ? -7.496 -1.969 -14.43 1 98.69 102 ASN B C 1
ATOM 1611 O O . ASN B 1 102 ? -7.77 -0.807 -14.117 1 98.69 102 ASN B O 1
ATOM 1615 N N . GLU B 1 103 ? -8.281 -3.035 -14.336 1 98.69 103 GLU B N 1
ATOM 1616 C CA . GLU B 1 103 ? -9.648 -2.785 -13.906 1 98.69 103 GLU B CA 1
ATOM 1617 C C . GLU B 1 103 ? -9.695 -2.342 -12.445 1 98.69 103 GLU B C 1
ATOM 1619 O O . GLU B 1 103 ? -10.406 -1.391 -12.102 1 98.69 103 GLU B O 1
ATOM 1624 N N . ILE B 1 104 ? -8.93 -2.967 -11.648 1 98.81 104 ILE B N 1
ATOM 1625 C CA . ILE B 1 104 ? -8.984 -2.639 -10.227 1 98.81 104 ILE B CA 1
ATOM 1626 C C . ILE B 1 104 ? -8.328 -1.279 -9.984 1 98.81 104 ILE B C 1
ATOM 1628 O O . ILE B 1 104 ? -8.773 -0.513 -9.133 1 98.81 104 ILE B O 1
ATOM 1632 N N . LEU B 1 105 ? -7.254 -0.998 -10.734 1 98.75 105 LEU B N 1
ATOM 1633 C CA . LEU B 1 105 ? -6.637 0.318 -10.602 1 98.75 105 LEU B CA 1
ATOM 1634 C C . LEU B 1 105 ? -7.602 1.416 -11.039 1 98.75 105 LEU B C 1
ATOM 1636 O O . LEU B 1 105 ? -7.668 2.473 -10.406 1 98.75 105 LEU B O 1
ATOM 1640 N N . ALA B 1 106 ? -8.344 1.236 -12.086 1 98.44 106 ALA B N 1
ATOM 1641 C CA . ALA B 1 106 ? -9.359 2.184 -12.539 1 98.44 106 ALA B CA 1
ATOM 1642 C C . ALA B 1 106 ? -10.461 2.35 -11.492 1 98.44 106 ALA B C 1
ATOM 1644 O O . ALA B 1 106 ? -10.961 3.457 -11.273 1 98.44 106 ALA B O 1
ATOM 1645 N N . MET B 1 107 ? -10.781 1.21 -10.898 1 98.06 107 MET B N 1
ATOM 1646 C CA . MET B 1 107 ? -11.82 1.258 -9.875 1 98.06 107 MET B CA 1
ATOM 1647 C C . MET B 1 107 ? -11.367 2.074 -8.672 1 98.06 107 MET B C 1
ATOM 1649 O O . MET B 1 107 ? -12.117 2.906 -8.156 1 98.06 107 MET B O 1
ATOM 1653 N N . VAL B 1 108 ? -10.172 1.846 -8.203 1 98.44 108 VAL B N 1
ATOM 1654 C CA . VAL B 1 108 ? -9.609 2.621 -7.102 1 98.44 108 VAL B CA 1
ATOM 1655 C C . VAL B 1 108 ? -9.586 4.102 -7.473 1 98.44 108 VAL B C 1
ATOM 1657 O O . VAL B 1 108 ? -9.969 4.953 -6.668 1 98.44 108 VAL B O 1
ATOM 1660 N N . SER B 1 109 ? -9.109 4.434 -8.703 1 98.06 109 SER B N 1
ATOM 1661 C CA . SER B 1 109 ? -9.078 5.816 -9.172 1 98.06 109 SER B CA 1
ATOM 1662 C C . SER B 1 109 ? -10.477 6.434 -9.164 1 98.06 109 SER B C 1
ATOM 1664 O O . SER B 1 109 ? -10.641 7.586 -8.758 1 98.06 109 SER B O 1
ATOM 1666 N N . SER B 1 110 ? -11.477 5.688 -9.562 1 97.25 110 SER B N 1
ATOM 1667 C CA . SER B 1 110 ? -12.852 6.18 -9.617 1 97.25 110 SER B CA 1
ATOM 1668 C C . SER B 1 110 ? -13.391 6.457 -8.219 1 97.25 110 SER B C 1
ATOM 1670 O O . SER B 1 110 ? -14.148 7.41 -8.016 1 97.25 110 SER B O 1
ATOM 1672 N N . ILE B 1 111 ? -13.016 5.594 -7.266 1 97.38 111 ILE B N 1
ATOM 1673 C CA . ILE B 1 111 ? -13.453 5.797 -5.887 1 97.38 111 ILE B CA 1
ATOM 1674 C C . ILE B 1 111 ? -12.93 7.137 -5.375 1 97.38 111 ILE B C 1
ATOM 1676 O O . ILE B 1 111 ? -13.648 7.871 -4.691 1 97.38 111 ILE B O 1
ATOM 1680 N N . LEU B 1 112 ? -11.695 7.5 -5.738 1 97.88 112 LEU B N 1
ATOM 1681 C CA . LEU B 1 112 ? -11.023 8.648 -5.145 1 97.88 112 LEU B CA 1
ATOM 1682 C C . LEU B 1 112 ? -11.211 9.891 -6.008 1 97.88 112 LEU B C 1
ATOM 1684 O O . LEU B 1 112 ? -10.664 10.953 -5.699 1 97.88 112 LEU B O 1
ATOM 1688 N N . GLU B 1 113 ? -11.961 9.742 -7.199 1 93.56 113 GLU B N 1
ATOM 1689 C CA . GLU B 1 113 ? -12.25 10.891 -8.047 1 93.56 113 GLU B CA 1
ATOM 1690 C C . GLU B 1 113 ? -13.242 11.844 -7.375 1 93.56 113 GLU B C 1
ATOM 1692 O O . GLU B 1 113 ? -14.125 11.406 -6.637 1 93.56 113 GLU B O 1
#

Solvent-accessible surface area (backbone atoms only — not comparable to full-atom values): 12038 Å² total; per-residue (Å²): 130,87,69,60,41,50,33,30,26,26,32,29,42,44,59,78,63,44,74,79,32,71,62,33,72,69,29,41,24,36,29,57,31,39,44,82,56,21,68,72,55,39,38,34,30,27,40,41,41,71,67,74,91,48,65,90,46,50,89,37,49,46,71,34,72,91,66,79,55,83,68,66,33,29,34,31,50,71,47,28,30,36,36,19,46,70,62,39,65,43,44,79,74,50,68,55,55,67,69,57,49,52,50,50,52,51,49,48,50,60,56,58,100,129,88,67,58,40,50,30,30,27,26,32,30,41,43,61,77,62,42,71,80,32,70,62,31,73,70,28,42,25,37,30,56,32,38,43,82,58,22,68,71,54,40,39,35,29,27,39,39,41,73,68,72,88,45,69,93,44,47,91,40,51,44,72,33,71,90,64,77,53,84,65,66,33,28,34,32,50,71,46,29,31,36,36,19,46,70,63,40,64,43,42,81,74,47,68,54,55,68,69,56,48,54,48,50,52,51,48,48,50,58,58,58,101

Foldseek 3Di:
DDQDAQQWWKWFAPPDDDDPADGDLTWTWGFQDHRVVRVVQKTKIWTFDADDPPVVQVLQWDFCPPQPDPDGGITGLVNIDIDRRVVRVMGTDDGGDPVSSVVNVVSNVVVVD/DDQDAQQWWKWFAPPDDDDPADGDLTWTWGFQDGRVVSVVQKTKIWTFDADDPCVVQVLQWDFCPPQPDPDGGITGLVNIDIDRRVVRVMGTDDGGDPVSSVVNVVSNVVVVD

pLDDT: mean 94.9, std 7.6, range [61.38, 98.94]

Secondary structure (DSSP, 8-state):
-----TTEEEEE---S--TTS---SSEEEEE-S-HHHHTTS-EEEEEEESSS--GGGGGGEEE-TTS--SS-SEEEGGG-EEE-TTTTT-EEEEE--HHHHHHHHHHHHHHH-/-----TTEEEEE---S--TTS---TTEEEEE-S-HHHHTTS-EEEEEEESSS--GGGGGGEEE-TTS--SS-SEEEGGG-EEE-TTTTT-EEEEE--HHHHHHHHHHHHHHT-